Protein AF-A0A934BB71-F1 (afdb_monomer)

Structure (mmCIF, N/CA/C/O backbone):
data_AF-A0A934BB71-F1
#
_entry.id   AF-A0A934BB71-F1
#
loop_
_atom_site.group_PDB
_atom_site.id
_atom_site.type_symbol
_atom_site.label_atom_id
_atom_site.label_alt_id
_atom_site.label_comp_id
_atom_site.label_asym_id
_atom_site.label_entity_id
_atom_site.label_seq_id
_atom_site.pdbx_PDB_ins_code
_atom_site.Cartn_x
_atom_site.Cartn_y
_atom_site.Cartn_z
_atom_site.occupancy
_atom_site.B_iso_or_equiv
_atom_site.auth_seq_id
_atom_site.auth_comp_id
_atom_site.auth_asym_id
_atom_site.auth_atom_id
_atom_site.pdbx_PDB_model_num
ATOM 1 N N . MET A 1 1 ? -20.686 6.128 7.405 1.00 90.19 1 MET A N 1
ATOM 2 C CA . MET A 1 1 ? -19.335 6.492 6.935 1.00 90.19 1 MET A CA 1
ATOM 3 C C . MET A 1 1 ? -19.345 7.854 6.248 1.00 90.19 1 MET A C 1
ATOM 5 O O . MET A 1 1 ? -20.141 8.053 5.332 1.00 90.19 1 MET A O 1
ATOM 9 N N . LYS A 1 2 ? -18.493 8.787 6.692 1.00 90.69 2 LYS A N 1
ATOM 10 C CA . LYS A 1 2 ? -18.335 10.152 6.144 1.00 90.69 2 LYS A CA 1
ATOM 11 C C . LYS A 1 2 ? -16.859 10.590 6.201 1.00 90.69 2 LYS A C 1
ATOM 13 O O . LYS A 1 2 ? -16.044 9.919 6.828 1.00 90.69 2 LYS A O 1
ATOM 18 N N . ASP A 1 3 ? -16.523 11.703 5.550 1.00 93.38 3 ASP A N 1
ATOM 19 C CA . ASP A 1 3 ? -15.232 12.407 5.680 1.00 93.38 3 ASP A CA 1
ATOM 20 C C . ASP A 1 3 ? -13.974 11.562 5.412 1.00 93.38 3 ASP A C 1
ATOM 22 O O . ASP A 1 3 ? -12.992 11.640 6.157 1.00 93.38 3 ASP A O 1
ATOM 26 N N . ILE A 1 4 ? -14.001 10.757 4.343 1.00 96.12 4 ILE A N 1
ATOM 27 C CA . ILE A 1 4 ? -12.840 9.975 3.898 1.00 96.12 4 ILE A CA 1
ATOM 28 C C . ILE A 1 4 ? -11.737 10.932 3.434 1.00 96.12 4 ILE A C 1
ATOM 30 O O . ILE A 1 4 ? -11.924 11.714 2.503 1.00 96.12 4 ILE A O 1
ATOM 34 N N . THR A 1 5 ? -10.567 10.830 4.050 1.00 95.75 5 THR A N 1
ATOM 35 C CA . THR A 1 5 ? -9.352 11.575 3.699 1.00 95.75 5 THR A CA 1
ATOM 36 C C . THR A 1 5 ? -8.152 10.641 3.683 1.00 95.75 5 THR A C 1
ATOM 38 O O . THR A 1 5 ? -8.222 9.543 4.231 1.00 95.75 5 THR A O 1
ATOM 41 N N . GLU A 1 6 ? -7.028 11.088 3.118 1.00 95.38 6 GLU A N 1
ATOM 42 C CA . GLU A 1 6 ? -5.780 10.303 3.088 1.00 95.38 6 GLU A CA 1
ATOM 43 C C . GLU A 1 6 ? -5.980 8.897 2.494 1.00 95.38 6 GLU A C 1
ATOM 45 O O . GLU A 1 6 ? -5.304 7.946 2.882 1.00 95.38 6 GLU A O 1
ATOM 50 N N . LEU A 1 7 ? -6.937 8.750 1.567 1.00 98.25 7 LEU A N 1
ATOM 51 C CA . LEU A 1 7 ? -7.117 7.502 0.839 1.00 98.25 7 LEU A CA 1
ATOM 52 C C . LEU A 1 7 ? -5.847 7.245 0.034 1.00 98.25 7 LEU A C 1
ATOM 54 O O . LEU A 1 7 ? -5.495 8.039 -0.837 1.00 98.25 7 LEU A O 1
ATOM 58 N N . ALA A 1 8 ? -5.179 6.144 0.338 1.00 98.56 8 ALA A N 1
ATOM 59 C CA . ALA A 1 8 ? -3.948 5.742 -0.302 1.00 98.56 8 ALA A CA 1
ATOM 60 C C . ALA A 1 8 ? -4.007 4.267 -0.674 1.00 98.56 8 ALA A C 1
ATOM 62 O O . ALA A 1 8 ? -4.483 3.435 0.100 1.00 98.56 8 ALA A O 1
ATOM 63 N N . VAL A 1 9 ? -3.485 3.957 -1.854 1.00 98.75 9 VAL A N 1
ATOM 64 C CA . VAL A 1 9 ? -3.351 2.602 -2.376 1.00 98.75 9 VAL A CA 1
ATOM 65 C C . VAL A 1 9 ? -1.876 2.328 -2.595 1.00 98.75 9 VAL A C 1
ATOM 67 O O . VAL A 1 9 ? -1.192 3.074 -3.295 1.00 98.75 9 VAL A O 1
ATOM 70 N N . GLN A 1 10 ? -1.401 1.237 -2.010 1.00 98.75 10 GLN A N 1
ATOM 71 C CA . GLN A 1 10 ? -0.138 0.611 -2.349 1.00 98.75 10 GLN A CA 1
ATOM 72 C C . GLN A 1 10 ? -0.414 -0.591 -3.245 1.00 98.75 10 GLN A C 1
ATOM 74 O O . GLN A 1 10 ? -1.255 -1.431 -2.930 1.00 98.75 10 GLN A O 1
ATOM 79 N N . GLU A 1 11 ? 0.300 -0.689 -4.356 1.00 98.50 11 GLU A N 1
ATOM 80 C CA . GLU A 1 11 ? 0.235 -1.835 -5.255 1.00 98.50 11 GLU A CA 1
ATOM 81 C C . GLU A 1 11 ? 1.645 -2.370 -5.473 1.00 98.50 11 GLU A C 1
ATOM 83 O O . GLU A 1 11 ? 2.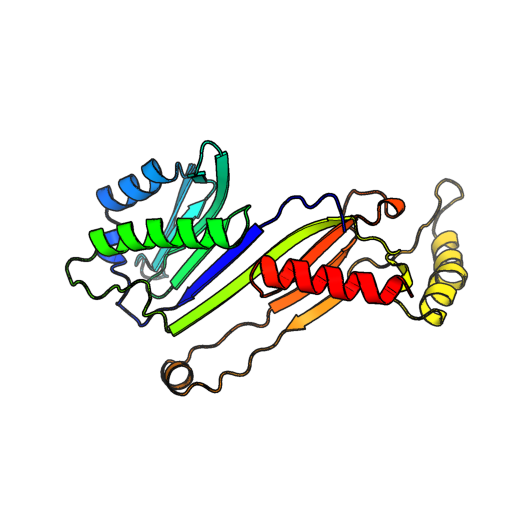583 -1.608 -5.704 1.00 98.50 11 GLU A O 1
ATOM 88 N N . ARG A 1 12 ? 1.786 -3.693 -5.407 1.00 98.19 12 ARG A N 1
ATOM 89 C CA . ARG A 1 12 ? 3.013 -4.406 -5.755 1.00 98.19 12 ARG A CA 1
ATOM 90 C C . ARG A 1 12 ? 2.689 -5.461 -6.794 1.00 98.19 12 ARG A C 1
ATOM 92 O O . ARG A 1 12 ? 1.771 -6.258 -6.605 1.00 98.19 12 ARG A O 1
ATOM 99 N N . ARG A 1 13 ? 3.467 -5.483 -7.871 1.00 98.12 13 ARG A N 1
ATOM 100 C CA . ARG A 1 13 ? 3.461 -6.554 -8.868 1.00 98.12 13 ARG A CA 1
ATOM 101 C C . ARG A 1 13 ? 4.824 -7.208 -8.910 1.00 98.12 13 ARG A C 1
ATOM 103 O O . ARG A 1 13 ? 5.830 -6.516 -9.043 1.00 98.12 13 ARG A O 1
ATOM 110 N N . LEU A 1 14 ? 4.838 -8.527 -8.787 1.00 97.00 14 LEU A N 1
ATOM 111 C CA . LEU A 1 14 ? 6.031 -9.354 -8.878 1.00 97.00 14 LEU A CA 1
ATOM 112 C C . LEU A 1 14 ? 6.038 -10.068 -10.229 1.00 97.00 14 LEU A C 1
ATOM 114 O O . LEU A 1 14 ? 5.015 -10.608 -10.637 1.00 97.00 14 LEU A O 1
ATOM 118 N N . PHE A 1 15 ? 7.179 -10.102 -10.893 1.00 96.38 15 PHE A N 1
ATOM 119 C CA . PHE A 1 15 ? 7.389 -10.696 -12.208 1.00 96.38 15 PHE A CA 1
ATOM 120 C C . PHE A 1 15 ? 8.359 -11.877 -12.109 1.00 96.38 15 PHE A C 1
ATOM 122 O O . PHE A 1 15 ? 8.888 -12.189 -11.038 1.00 96.38 15 PHE A O 1
ATOM 129 N N . GLU A 1 16 ? 8.578 -12.569 -13.223 1.00 94.19 16 GLU A N 1
ATOM 130 C CA . GLU A 1 16 ? 9.725 -13.472 -13.327 1.00 94.19 16 GLU A CA 1
ATOM 131 C C . GLU A 1 16 ? 11.036 -12.677 -13.298 1.00 94.19 16 GLU A C 1
ATOM 133 O O . GLU A 1 16 ? 11.055 -11.473 -13.573 1.00 94.19 16 GLU A O 1
ATOM 138 N N . MET A 1 17 ? 12.128 -13.351 -12.939 1.00 91.75 17 MET A N 1
ATOM 139 C CA . MET A 1 17 ? 13.461 -12.751 -13.012 1.00 91.75 17 MET A CA 1
ATOM 140 C C . MET A 1 17 ? 13.773 -12.303 -14.443 1.00 91.75 17 MET A C 1
ATOM 142 O O . MET A 1 17 ? 13.348 -12.940 -15.405 1.00 91.75 17 MET A O 1
ATOM 146 N N . ASP A 1 18 ? 14.498 -11.190 -14.558 1.00 90.88 18 ASP A N 1
ATOM 147 C CA . ASP A 1 18 ? 15.011 -10.627 -15.814 1.00 90.88 18 ASP A CA 1
ATOM 148 C C . ASP A 1 18 ? 13.946 -10.208 -16.849 1.00 90.88 18 ASP A C 1
ATOM 150 O O . ASP A 1 18 ? 14.283 -9.792 -17.955 1.00 90.88 18 ASP A O 1
ATOM 154 N N . VAL A 1 19 ? 12.658 -10.237 -16.482 1.00 95.81 19 VAL A N 1
ATOM 155 C CA . VAL A 1 19 ? 11.562 -9.714 -17.316 1.00 95.81 19 VAL A CA 1
ATOM 156 C C . VAL A 1 19 ? 11.459 -8.194 -17.231 1.00 95.81 19 VAL A C 1
ATOM 158 O O . VAL A 1 19 ? 11.075 -7.553 -18.203 1.00 95.81 19 VAL A O 1
ATOM 161 N N . ILE A 1 20 ? 11.792 -7.590 -16.086 1.00 96.81 20 ILE A N 1
ATOM 162 C CA . ILE A 1 20 ? 11.919 -6.132 -15.997 1.00 96.81 20 ILE A CA 1
ATOM 163 C C . ILE A 1 20 ? 13.285 -5.754 -16.591 1.00 96.81 20 ILE A C 1
ATOM 165 O O . ILE A 1 20 ? 14.304 -6.203 -16.057 1.00 96.81 20 ILE A O 1
ATOM 169 N N . PRO A 1 21 ? 13.355 -4.893 -17.627 1.00 95.75 21 PRO A N 1
ATOM 170 C CA . PRO A 1 21 ? 14.601 -4.464 -18.267 1.00 95.75 21 PRO A CA 1
ATOM 171 C C . PRO A 1 21 ? 15.358 -3.450 -17.388 1.00 95.75 21 PRO A C 1
ATOM 173 O O . PRO A 1 21 ? 15.660 -2.331 -17.797 1.00 95.75 21 PRO A O 1
ATOM 176 N N . PHE A 1 22 ? 15.660 -3.819 -16.141 1.00 94.88 22 PHE A N 1
ATOM 177 C CA . PHE A 1 22 ? 16.116 -2.903 -15.096 1.00 94.88 22 PHE A CA 1
ATOM 178 C C . PHE A 1 22 ? 17.382 -2.132 -15.495 1.00 94.88 22 PHE A C 1
ATOM 180 O O . PHE A 1 22 ? 17.468 -0.928 -15.280 1.00 94.88 22 PHE A O 1
ATOM 187 N N . ARG A 1 23 ? 18.345 -2.791 -16.154 1.00 92.69 23 ARG A N 1
ATOM 188 C CA . ARG A 1 23 ? 19.578 -2.139 -16.631 1.00 92.69 23 ARG A CA 1
ATOM 189 C C . ARG A 1 23 ? 19.322 -1.074 -17.699 1.00 92.69 23 ARG A C 1
ATOM 191 O O . ARG A 1 23 ? 19.997 -0.052 -17.689 1.00 92.69 23 ARG A O 1
ATOM 198 N N . ALA A 1 24 ? 18.357 -1.294 -18.590 1.00 94.19 24 ALA A N 1
ATOM 199 C CA . ALA A 1 24 ? 17.967 -0.290 -19.575 1.00 94.19 24 ALA A CA 1
ATOM 200 C C . ALA A 1 24 ? 17.173 0.845 -18.912 1.00 94.19 24 ALA A C 1
ATOM 202 O O . ALA A 1 24 ? 17.384 2.019 -19.220 1.00 94.19 24 ALA A O 1
ATOM 203 N N . LEU A 1 25 ? 16.311 0.510 -17.949 1.00 94.19 25 LEU A N 1
ATOM 204 C CA . LEU A 1 25 ? 15.486 1.466 -17.212 1.00 94.19 25 LEU A CA 1
ATOM 205 C C . LEU A 1 25 ? 16.311 2.488 -16.416 1.00 94.19 25 LEU A C 1
ATOM 207 O O . LEU A 1 25 ? 15.962 3.663 -16.395 1.00 94.19 25 LEU A O 1
ATOM 211 N N . ILE A 1 26 ? 17.408 2.060 -15.784 1.00 94.12 26 ILE A N 1
ATOM 212 C CA . ILE A 1 26 ? 18.250 2.927 -14.939 1.00 94.12 26 ILE A CA 1
ATOM 213 C C . ILE A 1 26 ? 19.257 3.788 -15.719 1.00 94.12 26 ILE A C 1
ATOM 215 O O . ILE A 1 26 ? 20.115 4.437 -15.123 1.00 94.12 26 ILE A O 1
ATOM 219 N N . THR A 1 27 ? 19.190 3.799 -17.051 1.00 94.75 27 THR A N 1
ATOM 220 C CA . THR A 1 27 ? 19.984 4.739 -17.853 1.00 94.75 27 THR A CA 1
ATOM 221 C C . THR A 1 27 ? 19.521 6.176 -17.602 1.00 94.75 27 THR A C 1
ATOM 223 O O . THR A 1 27 ? 18.347 6.426 -17.327 1.00 94.75 27 THR A O 1
ATOM 226 N N . ALA A 1 28 ? 20.438 7.142 -17.712 1.00 92.81 28 ALA A N 1
ATOM 227 C CA . ALA A 1 28 ? 20.147 8.544 -17.400 1.00 92.81 28 ALA A CA 1
ATOM 228 C C . ALA A 1 28 ? 18.952 9.102 -18.198 1.00 92.81 28 ALA A C 1
ATOM 230 O O . ALA A 1 28 ? 18.119 9.814 -17.639 1.00 92.81 28 ALA A O 1
ATOM 231 N N . SER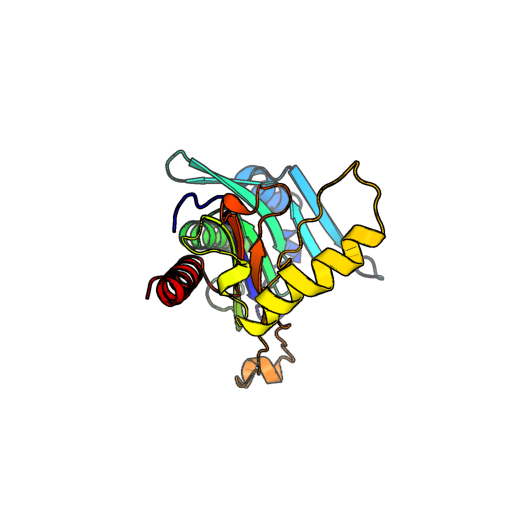 A 1 29 ? 18.829 8.733 -19.478 1.00 94.44 29 SER A N 1
ATOM 232 C CA . SER A 1 29 ? 17.707 9.134 -20.334 1.00 94.44 29 SER A CA 1
ATOM 233 C C . SER A 1 29 ? 16.371 8.595 -19.823 1.00 94.44 29 SER A C 1
ATOM 235 O O . SER A 1 29 ? 15.421 9.358 -19.674 1.00 94.44 29 SER A O 1
ATOM 237 N N . ASN A 1 30 ? 16.298 7.302 -19.502 1.00 95.12 30 ASN A N 1
ATOM 238 C CA . ASN A 1 30 ? 15.057 6.668 -19.059 1.00 95.12 30 ASN A CA 1
ATOM 239 C C . ASN A 1 30 ? 14.653 7.102 -17.643 1.00 95.12 30 ASN A C 1
ATOM 241 O O . ASN A 1 30 ? 13.467 7.323 -17.386 1.00 95.12 30 ASN A O 1
ATOM 245 N N . ILE A 1 31 ? 15.624 7.314 -16.747 1.00 94.75 31 ILE A N 1
ATOM 246 C CA . ILE A 1 31 ? 15.365 7.912 -15.432 1.00 94.75 31 ILE A CA 1
ATOM 247 C C . ILE A 1 31 ? 14.814 9.332 -15.589 1.00 94.75 31 ILE A C 1
ATOM 249 O O . ILE A 1 31 ? 13.838 9.662 -14.915 1.00 94.75 31 ILE A O 1
ATOM 253 N N . SER A 1 32 ? 15.388 10.159 -16.475 1.00 94.19 32 SER A N 1
ATOM 254 C CA . SER A 1 32 ? 14.876 11.516 -16.726 1.00 94.19 32 SER A CA 1
ATOM 255 C C . SER A 1 32 ? 13.434 11.475 -17.217 1.00 94.19 32 SER A C 1
ATOM 257 O O . SER A 1 32 ? 12.594 12.172 -16.667 1.00 94.19 32 SER A O 1
ATOM 259 N N . VAL A 1 33 ? 13.107 10.587 -18.164 1.00 94.00 33 VAL A N 1
ATOM 260 C CA . VAL A 1 33 ? 11.731 10.437 -18.671 1.00 94.00 33 VAL A CA 1
ATOM 261 C C . VAL A 1 33 ? 10.742 10.143 -17.540 1.00 94.00 33 VAL A C 1
ATOM 263 O O . VAL A 1 33 ? 9.695 10.783 -17.460 1.00 94.00 33 VAL A O 1
ATOM 266 N N . LEU A 1 34 ? 11.072 9.210 -16.641 1.00 93.56 34 LEU A N 1
ATOM 267 C CA . LEU A 1 34 ? 10.231 8.903 -15.479 1.00 93.56 34 LEU A CA 1
ATOM 268 C C . LEU A 1 34 ? 10.131 10.088 -14.511 1.00 93.56 34 LEU A C 1
ATOM 270 O O . LEU A 1 34 ? 9.039 10.409 -14.036 1.00 93.56 34 LEU A O 1
ATOM 274 N N . LYS A 1 35 ? 11.262 10.742 -14.225 1.00 94.12 35 LYS A N 1
ATOM 275 C CA . LYS A 1 35 ? 11.323 11.904 -13.337 1.00 94.12 35 LYS A CA 1
ATOM 276 C C . LYS A 1 35 ? 10.453 13.041 -13.849 1.00 94.12 35 LYS A C 1
ATOM 278 O O . LYS A 1 35 ? 9.681 13.589 -13.075 1.00 94.12 35 LYS A O 1
ATOM 283 N N . ASP A 1 36 ? 10.579 13.380 -15.123 1.00 92.81 36 ASP A N 1
ATOM 284 C CA . ASP A 1 36 ? 9.937 14.547 -15.719 1.00 92.81 36 ASP A CA 1
ATOM 285 C C . ASP A 1 36 ? 8.436 14.313 -15.903 1.00 92.81 36 ASP A C 1
ATOM 287 O O . ASP A 1 36 ? 7.630 15.212 -15.668 1.00 92.81 36 ASP A O 1
ATOM 291 N N . GLN A 1 37 ? 8.036 13.084 -16.248 1.00 94.31 37 GLN A N 1
ATOM 292 C CA . GLN A 1 37 ? 6.626 12.736 -16.413 1.00 94.31 37 GLN A CA 1
ATOM 293 C C . GLN A 1 37 ? 5.840 12.797 -15.098 1.00 94.31 37 GLN A C 1
ATOM 295 O O . GLN A 1 37 ? 4.690 13.240 -15.094 1.00 94.31 37 GLN A O 1
ATOM 300 N N . PHE A 1 38 ? 6.432 12.317 -14.003 1.00 96.69 38 PHE A N 1
ATOM 301 C CA . PHE A 1 38 ? 5.762 12.212 -12.702 1.00 96.69 38 PHE A CA 1
ATOM 302 C C . PHE A 1 38 ? 6.282 13.217 -11.669 1.00 96.69 38 PHE A C 1
ATOM 304 O O . PHE A 1 38 ? 5.908 13.154 -10.503 1.00 96.69 38 PHE A O 1
ATOM 311 N N . VAL A 1 39 ? 7.161 14.130 -12.081 1.00 96.56 39 VAL A N 1
ATOM 312 C CA . VAL A 1 39 ? 7.717 15.227 -11.274 1.00 96.56 39 VAL A CA 1
ATOM 313 C C . VAL A 1 39 ? 8.260 14.750 -9.914 1.00 96.56 39 VAL A C 1
ATOM 315 O O . VAL A 1 39 ? 8.038 15.371 -8.874 1.00 96.56 39 VAL A O 1
ATOM 318 N N . PHE A 1 40 ? 8.965 13.614 -9.898 1.00 97.25 40 PHE A N 1
ATOM 319 C CA . PHE A 1 40 ? 9.541 13.068 -8.665 1.00 97.25 40 PHE A CA 1
ATOM 320 C C . PHE A 1 40 ? 10.640 13.979 -8.107 1.00 97.25 40 PHE A C 1
ATOM 322 O O . PHE A 1 40 ? 11.569 14.369 -8.822 1.00 97.25 40 PHE A O 1
ATOM 329 N N . LYS A 1 41 ? 10.566 14.285 -6.805 1.00 96.62 41 LYS A N 1
ATOM 330 C CA . LYS A 1 41 ? 11.556 15.142 -6.131 1.00 96.62 41 LYS A CA 1
ATOM 331 C C . LYS A 1 41 ? 12.862 14.422 -5.823 1.00 96.62 41 LYS A C 1
ATOM 333 O O . LYS A 1 41 ? 13.923 15.017 -5.996 1.00 96.62 41 LYS A O 1
ATOM 338 N N . SER A 1 42 ? 12.782 13.178 -5.354 1.00 95.56 42 SER A N 1
ATOM 339 C CA . SER A 1 42 ? 13.953 12.371 -4.995 1.00 95.56 42 SER A CA 1
ATOM 340 C C . SER A 1 42 ? 14.037 11.122 -5.858 1.00 95.56 42 SER A C 1
ATOM 342 O O . SER A 1 42 ? 13.011 10.522 -6.188 1.00 95.56 42 SER A O 1
ATOM 344 N N . ILE A 1 43 ? 15.268 10.746 -6.203 1.00 95.88 43 ILE A N 1
ATOM 345 C CA . ILE A 1 43 ? 15.609 9.519 -6.918 1.00 95.88 43 ILE A CA 1
ATOM 346 C C . ILE A 1 43 ? 16.826 8.912 -6.235 1.00 95.88 43 ILE A C 1
ATOM 348 O O . ILE A 1 43 ? 17.862 9.561 -6.113 1.00 95.88 43 ILE A O 1
ATOM 352 N N . GLU A 1 44 ? 16.699 7.657 -5.836 1.00 95.94 44 GLU A N 1
ATOM 353 C CA . GLU A 1 44 ? 17.727 6.887 -5.154 1.00 95.94 44 GLU A CA 1
ATOM 354 C C . GLU A 1 44 ? 17.922 5.562 -5.888 1.00 95.94 44 GLU A C 1
ATOM 356 O O . GLU A 1 44 ? 16.959 4.869 -6.224 1.00 95.94 44 GLU A O 1
ATOM 361 N N . LEU A 1 45 ? 19.177 5.204 -6.147 1.00 94.75 45 LEU A N 1
ATOM 362 C CA . LEU A 1 45 ? 19.542 3.893 -6.668 1.00 94.75 45 LEU A CA 1
ATOM 363 C C . LEU A 1 45 ? 20.038 3.042 -5.501 1.00 94.75 45 LEU A C 1
ATOM 365 O O . LEU A 1 45 ? 20.907 3.467 -4.745 1.00 94.75 45 LEU A O 1
ATOM 369 N N . ALA A 1 46 ? 19.469 1.851 -5.349 1.00 91.75 46 ALA A N 1
ATOM 370 C CA . ALA A 1 46 ? 19.900 0.892 -4.343 1.00 91.75 46 ALA A CA 1
ATOM 371 C C . ALA A 1 46 ? 21.017 0.011 -4.912 1.00 91.75 46 ALA A C 1
ATOM 373 O O . ALA A 1 46 ? 20.895 -0.490 -6.036 1.00 91.75 46 ALA A O 1
ATOM 374 N N . GLU A 1 47 ? 22.064 -0.211 -4.119 1.00 93.19 47 GLU A N 1
ATOM 375 C CA . GLU A 1 47 ? 23.209 -1.062 -4.451 1.00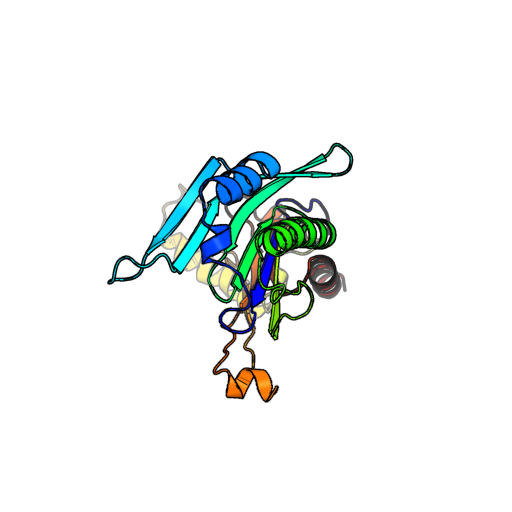 93.19 47 GLU A CA 1
ATOM 376 C C . GLU A 1 47 ? 23.312 -2.255 -3.493 1.00 93.19 47 GLU A C 1
ATOM 378 O O . GLU A 1 47 ? 22.940 -2.154 -2.324 1.00 93.19 47 GLU A O 1
ATOM 383 N N . ASP A 1 48 ? 23.807 -3.390 -3.992 1.00 91.12 48 ASP A N 1
ATOM 384 C CA . ASP A 1 48 ? 24.230 -4.515 -3.151 1.00 91.12 48 ASP A CA 1
ATOM 385 C C . ASP A 1 48 ? 25.662 -4.324 -2.608 1.00 91.12 48 ASP A C 1
ATOM 387 O O . ASP A 1 48 ? 26.355 -3.359 -2.934 1.00 91.12 48 ASP A O 1
ATOM 391 N N . GLU A 1 49 ? 26.141 -5.268 -1.791 1.00 91.50 49 GLU A N 1
ATOM 392 C CA . GLU A 1 49 ? 27.504 -5.249 -1.225 1.00 91.50 49 GLU A CA 1
ATOM 393 C C . GLU A 1 49 ? 28.610 -5.217 -2.296 1.00 91.50 49 GLU A C 1
ATOM 395 O O . GLU A 1 49 ? 29.724 -4.761 -2.043 1.00 91.50 49 GLU A O 1
ATOM 400 N N . SER A 1 50 ? 28.299 -5.680 -3.508 1.00 93.00 50 SER A N 1
ATOM 401 C CA . SER A 1 50 ? 29.197 -5.687 -4.664 1.00 93.00 50 SER A CA 1
ATOM 402 C C . SER A 1 50 ? 29.047 -4.440 -5.547 1.00 93.00 50 SER A C 1
ATOM 404 O O . SER A 1 50 ? 29.601 -4.410 -6.646 1.00 93.00 50 SER A O 1
ATOM 406 N N . LYS A 1 51 ? 28.322 -3.409 -5.086 1.00 89.81 51 LYS A N 1
ATOM 407 C CA . LYS A 1 51 ? 28.020 -2.165 -5.820 1.00 89.81 51 LYS A CA 1
ATOM 408 C C . LYS A 1 51 ? 27.232 -2.378 -7.113 1.00 89.81 51 LYS A C 1
ATOM 410 O O . LYS A 1 51 ? 27.261 -1.550 -8.026 1.00 89.81 51 LYS A O 1
ATOM 415 N N . ASN A 1 52 ? 26.510 -3.489 -7.235 1.00 90.19 52 ASN A N 1
ATOM 416 C CA . ASN A 1 52 ? 25.569 -3.640 -8.332 1.00 90.19 52 ASN A CA 1
ATOM 417 C C . ASN A 1 52 ? 24.288 -2.893 -8.004 1.00 90.19 52 ASN A C 1
ATOM 419 O O . ASN A 1 52 ? 23.679 -3.120 -6.964 1.00 90.19 52 ASN A O 1
ATOM 423 N N . LEU A 1 53 ? 23.808 -2.101 -8.960 1.00 91.88 53 LEU A N 1
ATOM 424 C CA . LEU A 1 53 ? 22.467 -1.536 -8.888 1.00 91.88 53 LEU A CA 1
ATOM 425 C C . LEU A 1 53 ? 21.424 -2.671 -8.859 1.00 91.88 53 LEU A C 1
ATOM 427 O O . LEU A 1 53 ? 21.392 -3.547 -9.742 1.00 91.88 53 LEU A O 1
ATOM 431 N N . ILE A 1 54 ? 20.576 -2.647 -7.835 1.00 92.31 54 ILE A N 1
ATOM 432 C CA . ILE A 1 54 ? 19.528 -3.643 -7.569 1.00 92.31 54 ILE A CA 1
ATOM 433 C C . ILE A 1 54 ? 18.125 -3.038 -7.481 1.00 92.31 54 ILE A C 1
ATOM 435 O O . ILE A 1 54 ? 17.154 -3.782 -7.613 1.00 92.31 54 ILE A O 1
ATOM 439 N N . GLY A 1 55 ? 18.003 -1.720 -7.313 1.00 95.06 55 GLY A N 1
ATOM 440 C CA . GLY A 1 55 ? 16.707 -1.050 -7.240 1.00 95.06 55 GLY A CA 1
ATOM 441 C C . GLY A 1 55 ? 16.769 0.434 -7.584 1.00 95.06 55 GLY A C 1
ATOM 442 O O . GLY A 1 55 ? 17.827 1.057 -7.542 1.00 95.06 55 GLY A O 1
ATOM 443 N N . LEU A 1 56 ? 15.614 0.976 -7.942 1.00 96.81 56 LEU A N 1
ATOM 444 C CA . LEU A 1 56 ? 15.347 2.383 -8.195 1.00 96.81 56 LEU A CA 1
ATOM 445 C C . LEU A 1 56 ? 14.175 2.788 -7.303 1.00 96.81 56 LEU A C 1
ATOM 447 O O . LEU A 1 56 ? 13.092 2.223 -7.433 1.00 96.81 56 LEU A O 1
ATOM 451 N N . THR A 1 57 ? 14.384 3.774 -6.441 1.00 97.75 57 THR A N 1
ATOM 452 C CA . THR A 1 57 ? 13.355 4.362 -5.584 1.00 97.75 57 THR A CA 1
ATOM 453 C C . THR A 1 57 ? 13.157 5.817 -5.980 1.00 97.75 57 THR A C 1
ATOM 455 O O . THR A 1 57 ? 14.106 6.591 -6.038 1.00 97.75 57 THR A O 1
ATOM 458 N N . MET A 1 58 ? 11.918 6.205 -6.248 1.00 97.94 58 MET A N 1
ATOM 459 C CA . MET A 1 58 ? 11.517 7.574 -6.548 1.00 97.94 58 MET A CA 1
ATOM 460 C C . MET A 1 58 ? 10.478 8.017 -5.525 1.00 97.94 58 MET A C 1
ATOM 462 O O . MET A 1 58 ? 9.534 7.278 -5.254 1.00 97.94 58 MET A O 1
ATOM 466 N N . GLN A 1 59 ? 10.638 9.208 -4.947 1.00 97.81 59 GLN A N 1
ATOM 467 C CA . GLN A 1 59 ? 9.782 9.687 -3.857 1.00 97.81 59 GLN A CA 1
ATOM 468 C C . GLN A 1 59 ? 9.192 11.061 -4.151 1.00 97.81 59 GLN A C 1
ATOM 470 O O . GLN A 1 59 ? 9.840 11.917 -4.761 1.00 97.81 59 GLN A O 1
ATOM 475 N N . THR A 1 60 ? 7.981 11.287 -3.634 1.00 97.06 60 THR A N 1
ATOM 476 C CA . THR A 1 60 ? 7.235 12.548 -3.759 1.00 97.06 60 THR A CA 1
ATOM 477 C C . THR A 1 60 ? 7.080 12.977 -5.219 1.00 97.06 60 THR A C 1
ATOM 479 O O . THR A 1 60 ? 7.752 13.897 -5.683 1.00 97.06 60 THR A O 1
ATOM 482 N N . GLY A 1 61 ? 6.210 12.277 -5.941 1.00 98.00 61 GLY A N 1
ATOM 483 C CA . GLY A 1 61 ? 5.810 12.612 -7.306 1.00 98.00 61 GLY A CA 1
ATOM 484 C C . GLY A 1 61 ? 4.345 13.029 -7.390 1.00 98.00 61 GLY A C 1
ATOM 485 O O . GLY A 1 61 ? 3.617 13.072 -6.396 1.00 98.00 61 GLY A O 1
ATOM 486 N N . GLU A 1 62 ? 3.892 13.298 -8.603 1.00 97.50 62 GLU A N 1
ATOM 487 C CA . GLU A 1 62 ? 2.517 13.643 -8.922 1.00 97.50 62 GLU A CA 1
ATOM 488 C C . GLU A 1 62 ? 2.092 13.070 -10.275 1.00 97.50 62 GLU A C 1
ATOM 490 O O . GLU A 1 62 ? 2.867 12.971 -11.223 1.00 97.50 62 GLU A O 1
ATOM 495 N N . ILE A 1 63 ? 0.815 12.710 -10.375 1.00 96.19 63 ILE A N 1
ATOM 496 C CA . ILE A 1 63 ? 0.174 12.373 -11.643 1.00 96.19 63 ILE A CA 1
ATOM 497 C C . ILE A 1 63 ? -1.052 13.252 -11.851 1.00 96.19 63 ILE A C 1
ATOM 499 O O . ILE A 1 63 ? -1.849 13.466 -10.936 1.00 96.19 63 ILE A O 1
ATOM 503 N N . LYS A 1 64 ? -1.209 13.756 -13.076 1.00 95.25 64 LYS A N 1
ATOM 504 C CA . LYS A 1 64 ? -2.355 14.568 -13.487 1.00 95.25 64 LYS A CA 1
ATOM 505 C C . LYS A 1 64 ? -3.352 13.712 -14.255 1.00 95.25 64 LYS A C 1
ATOM 507 O O . LYS A 1 64 ? -2.973 13.031 -15.202 1.00 95.25 64 LYS A O 1
ATOM 512 N N . ASN A 1 65 ? -4.622 13.774 -13.868 1.00 93.75 65 ASN A N 1
ATOM 513 C CA . ASN A 1 65 ? -5.724 13.183 -14.623 1.00 93.75 65 ASN A CA 1
ATOM 514 C C . ASN A 1 65 ? -6.970 14.063 -14.492 1.00 93.75 65 ASN A C 1
ATOM 516 O O . ASN A 1 65 ? -7.322 14.458 -13.383 1.00 93.75 65 ASN A O 1
ATOM 520 N N . GLU A 1 66 ? -7.610 14.391 -15.619 1.00 92.31 66 GLU A N 1
ATOM 521 C CA . GLU A 1 66 ? -8.833 15.216 -15.666 1.00 92.31 66 GLU A CA 1
ATOM 522 C C . GLU A 1 66 ? -8.718 16.538 -14.874 1.00 92.31 66 GLU A C 1
ATOM 524 O O . GLU A 1 66 ? -9.614 16.933 -14.130 1.00 92.31 66 GLU A O 1
ATOM 529 N N . GLY A 1 67 ? -7.567 17.211 -14.979 1.00 91.75 67 GLY A N 1
ATOM 530 C CA . GLY A 1 67 ? -7.303 18.475 -14.279 1.00 91.75 67 GLY A CA 1
ATOM 531 C C . GLY A 1 67 ? -7.051 18.349 -12.770 1.00 91.75 67 GLY A C 1
ATOM 532 O O . GLY A 1 67 ? -6.811 19.360 -12.114 1.00 91.75 67 GLY A O 1
ATOM 533 N N . LYS A 1 68 ? -7.059 17.133 -12.208 1.00 95.94 68 LYS A N 1
ATOM 534 C CA . LYS A 1 68 ? -6.725 16.863 -10.802 1.00 95.94 68 LYS A CA 1
ATOM 535 C C . LYS A 1 68 ? -5.310 16.318 -10.671 1.00 95.94 68 LYS A C 1
ATOM 537 O O . LYS A 1 68 ? -4.851 15.549 -11.514 1.00 95.94 68 LYS A O 1
ATOM 542 N N . VAL A 1 69 ? -4.644 16.705 -9.587 1.00 96.81 69 VAL A N 1
ATOM 543 C CA . VAL A 1 69 ? -3.314 16.218 -9.207 1.00 96.81 69 VAL A CA 1
ATOM 544 C C . VAL A 1 69 ? -3.469 15.148 -8.134 1.00 96.81 69 VAL A C 1
ATOM 546 O O . VAL A 1 69 ? -4.141 15.370 -7.128 1.00 96.81 69 VAL A O 1
ATOM 549 N N . TYR A 1 70 ? -2.833 14.000 -8.342 1.00 97.69 70 TYR A N 1
ATOM 550 C CA . TYR A 1 70 ? -2.794 12.901 -7.385 1.00 97.69 70 TYR A CA 1
ATOM 551 C C . TYR A 1 70 ? -1.357 12.703 -6.889 1.00 97.69 70 TYR A C 1
ATOM 553 O O . TYR A 1 70 ? -0.480 12.410 -7.708 1.00 97.69 70 TYR A O 1
ATOM 561 N N . PRO A 1 71 ? -1.094 12.849 -5.578 1.00 98.19 71 PRO A N 1
ATOM 562 C CA . PRO A 1 71 ? 0.246 12.677 -5.028 1.00 98.19 71 PRO A CA 1
ATOM 563 C C . PRO A 1 71 ? 0.700 11.217 -5.065 1.00 98.19 71 PRO A C 1
ATOM 565 O O . PRO A 1 71 ? -0.016 10.324 -4.604 1.00 98.19 71 PRO A O 1
ATOM 568 N N . ILE A 1 72 ? 1.915 10.982 -5.550 1.00 98.50 72 ILE A N 1
ATOM 569 C CA . ILE A 1 72 ? 2.611 9.697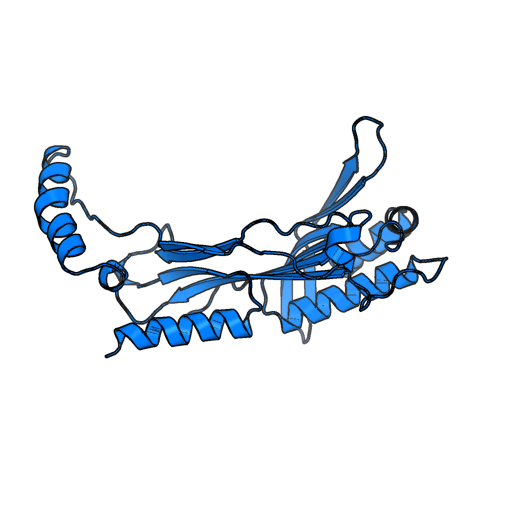 -5.488 1.00 98.50 72 ILE A CA 1
ATOM 570 C C . ILE A 1 72 ? 3.608 9.778 -4.334 1.00 98.50 72 ILE A C 1
ATOM 572 O O . ILE A 1 72 ? 4.503 10.620 -4.330 1.00 98.50 72 ILE A O 1
ATOM 576 N N . GLU A 1 73 ? 3.461 8.901 -3.348 1.00 98.38 73 GLU A N 1
ATOM 577 C CA . GLU A 1 73 ? 4.378 8.843 -2.212 1.00 98.38 73 GLU A CA 1
ATOM 578 C C . GLU A 1 73 ? 5.715 8.235 -2.629 1.00 98.38 73 GLU A C 1
ATOM 580 O O . GLU A 1 73 ? 6.769 8.840 -2.434 1.00 98.38 73 GLU A O 1
ATOM 585 N N . THR A 1 74 ? 5.654 7.052 -3.242 1.00 98.44 74 THR A N 1
ATOM 586 C CA . THR A 1 74 ? 6.835 6.296 -3.652 1.00 98.44 74 THR A CA 1
ATOM 587 C C . THR A 1 74 ? 6.557 5.435 -4.880 1.00 98.44 74 THR A C 1
ATOM 589 O O . THR A 1 74 ? 5.441 4.938 -5.063 1.00 98.44 74 THR A O 1
ATOM 592 N N . LEU A 1 75 ? 7.587 5.237 -5.696 1.00 98.62 75 LEU A N 1
ATOM 593 C CA . LEU A 1 75 ? 7.694 4.225 -6.739 1.00 98.62 75 LEU A CA 1
ATOM 594 C C . LEU A 1 75 ? 9.034 3.514 -6.553 1.00 98.62 75 LEU A C 1
ATOM 596 O O . LEU A 1 75 ? 10.085 4.143 -6.576 1.00 98.62 75 LEU A O 1
ATOM 600 N N . ILE A 1 76 ? 8.989 2.201 -6.394 1.00 98.31 76 ILE A N 1
ATOM 601 C CA . ILE A 1 76 ? 10.141 1.323 -6.247 1.00 98.31 76 ILE A CA 1
ATOM 602 C C . ILE A 1 76 ? 10.095 0.319 -7.392 1.00 98.31 76 ILE A C 1
ATOM 604 O O . ILE A 1 76 ? 9.113 -0.411 -7.550 1.00 98.31 76 ILE A O 1
ATOM 608 N N . ILE A 1 77 ? 11.156 0.279 -8.187 1.00 98.00 77 ILE A N 1
ATOM 609 C CA . ILE A 1 77 ? 11.343 -0.706 -9.246 1.00 98.00 77 ILE A CA 1
ATOM 610 C C . ILE A 1 77 ? 12.638 -1.447 -8.955 1.00 98.00 77 ILE A C 1
ATOM 612 O O . ILE A 1 77 ? 13.700 -0.840 -8.861 1.00 98.00 77 ILE A O 1
ATOM 616 N N . ASP A 1 78 ? 12.552 -2.761 -8.823 1.00 95.44 78 ASP A N 1
ATOM 617 C CA . ASP A 1 78 ? 13.707 -3.647 -8.730 1.00 95.44 78 ASP A CA 1
ATOM 618 C C . ASP A 1 78 ? 13.688 -4.647 -9.897 1.00 95.44 78 ASP A C 1
ATOM 620 O O . ASP A 1 78 ? 12.868 -4.552 -10.814 1.00 95.44 78 ASP A O 1
ATOM 624 N N . ARG A 1 79 ? 14.613 -5.609 -9.902 1.00 93.38 79 ARG A N 1
ATOM 625 C CA . ARG A 1 79 ? 14.737 -6.592 -10.994 1.00 93.38 79 ARG A CA 1
ATOM 626 C C . ARG A 1 79 ? 13.512 -7.490 -11.173 1.00 93.38 79 ARG A C 1
ATOM 628 O O . ARG A 1 79 ? 13.349 -8.084 -12.235 1.00 93.38 79 ARG A O 1
ATOM 635 N N . ARG A 1 80 ? 12.680 -7.627 -10.141 1.00 94.50 80 ARG A N 1
ATOM 636 C CA . ARG A 1 80 ? 11.556 -8.563 -10.100 1.00 94.50 80 ARG A CA 1
ATOM 637 C C . ARG A 1 80 ? 10.237 -7.900 -9.715 1.00 94.50 80 ARG A C 1
ATOM 639 O O . ARG A 1 80 ? 9.192 -8.523 -9.866 1.00 94.50 80 ARG A O 1
ATOM 646 N N . SER A 1 81 ? 10.230 -6.674 -9.206 1.00 97.12 81 SER A N 1
ATOM 647 C CA . SER A 1 81 ? 9.024 -6.052 -8.681 1.00 97.12 81 SER A CA 1
ATOM 648 C C . SER A 1 81 ? 8.881 -4.584 -9.045 1.00 97.12 81 SER A C 1
ATOM 650 O O . SER A 1 81 ? 9.849 -3.838 -9.169 1.00 97.12 81 SER A O 1
ATOM 652 N N . ILE A 1 82 ? 7.622 -4.182 -9.190 1.00 98.50 82 ILE A N 1
ATOM 653 C CA . ILE A 1 82 ? 7.193 -2.790 -9.274 1.00 98.50 82 ILE A CA 1
ATOM 654 C C . ILE A 1 82 ? 6.261 -2.578 -8.089 1.00 98.50 82 ILE A C 1
ATOM 656 O O . ILE A 1 82 ? 5.210 -3.217 -8.007 1.00 98.50 82 ILE A O 1
ATOM 660 N N . THR A 1 83 ? 6.653 -1.714 -7.161 1.00 98.62 83 THR A N 1
ATOM 661 C CA . THR A 1 83 ? 5.869 -1.349 -5.979 1.00 98.62 83 THR A CA 1
ATOM 662 C C . THR A 1 83 ? 5.663 0.152 -5.967 1.00 98.62 83 THR A C 1
ATOM 664 O O . THR A 1 83 ? 6.609 0.898 -6.163 1.00 98.62 83 THR A O 1
ATOM 667 N N . PHE A 1 84 ? 4.452 0.627 -5.722 1.00 98.75 84 PHE A N 1
ATOM 668 C CA . PHE A 1 84 ? 4.215 2.057 -5.576 1.00 98.75 84 PHE A CA 1
ATOM 669 C C . PHE A 1 84 ? 3.109 2.333 -4.577 1.00 98.75 84 PHE A C 1
ATOM 671 O O . PHE A 1 84 ? 2.283 1.463 -4.299 1.00 98.75 84 PHE A O 1
ATOM 678 N N . ARG A 1 85 ? 3.076 3.568 -4.080 1.00 98.75 85 ARG A N 1
ATOM 679 C CA . ARG A 1 85 ? 2.019 4.066 -3.207 1.00 98.75 85 ARG A CA 1
ATOM 680 C C . ARG A 1 85 ? 1.554 5.439 -3.665 1.00 98.75 85 ARG A C 1
ATOM 682 O O . ARG A 1 85 ? 2.362 6.342 -3.871 1.00 98.75 85 ARG A O 1
ATOM 689 N N . ILE A 1 86 ? 0.246 5.576 -3.847 1.00 98.56 86 ILE A N 1
ATOM 690 C CA . ILE A 1 86 ? -0.403 6.780 -4.370 1.00 98.56 86 ILE A CA 1
ATOM 691 C C . ILE A 1 86 ? -1.561 7.183 -3.460 1.00 98.56 86 ILE A C 1
ATOM 693 O O . ILE A 1 86 ? -2.343 6.333 -3.036 1.00 98.56 86 ILE A O 1
ATOM 697 N N . TYR A 1 87 ? -1.693 8.479 -3.185 1.00 98.31 87 TYR A N 1
ATOM 698 C CA . TYR A 1 87 ? -2.788 9.053 -2.401 1.00 98.31 87 TYR A CA 1
ATOM 699 C C . TYR A 1 87 ? -4.036 9.234 -3.274 1.00 98.31 87 TYR A C 1
ATOM 701 O O . TYR A 1 87 ? -4.428 10.346 -3.635 1.00 98.31 87 TYR A O 1
ATOM 709 N N . SER A 1 88 ? -4.620 8.111 -3.694 1.00 97.75 88 SER A N 1
ATOM 710 C CA . SER A 1 88 ? -5.863 8.063 -4.459 1.00 97.75 88 SER A CA 1
ATOM 711 C C . SER A 1 88 ? -6.527 6.682 -4.376 1.00 97.75 88 SER A C 1
ATOM 713 O O . SER A 1 88 ? -6.070 5.791 -3.666 1.00 97.75 88 SER A O 1
ATOM 715 N N . ASN A 1 89 ? -7.622 6.499 -5.115 1.00 97.88 89 ASN A N 1
ATOM 716 C CA . ASN A 1 89 ? -8.321 5.222 -5.243 1.00 97.88 89 ASN A CA 1
ATOM 717 C C . ASN A 1 89 ? -7.623 4.257 -6.225 1.00 97.88 89 ASN A C 1
ATOM 719 O O . ASN A 1 89 ? -6.720 4.624 -6.982 1.00 97.88 89 ASN A O 1
ATOM 723 N N . SER A 1 90 ? -8.091 3.008 -6.257 1.00 98.25 90 SER A N 1
ATOM 724 C CA . SER A 1 90 ? -7.510 1.949 -7.087 1.00 98.25 90 SER A CA 1
ATOM 725 C C . SER A 1 90 ? -7.633 2.169 -8.597 1.00 98.25 90 SER A C 1
ATOM 727 O O . SER A 1 90 ? -6.835 1.611 -9.347 1.00 98.25 90 SER A O 1
ATOM 729 N N . SER A 1 91 ? -8.583 2.987 -9.063 1.00 97.81 91 SER A N 1
ATOM 730 C CA . SER A 1 91 ? -8.685 3.337 -10.487 1.00 97.81 91 SER A CA 1
ATOM 731 C C . SER A 1 91 ? -7.494 4.195 -10.919 1.00 97.81 91 SER A C 1
ATOM 733 O O . SER A 1 91 ? -6.803 3.873 -11.887 1.00 97.81 91 SER A O 1
ATOM 735 N N . ILE A 1 92 ? -7.176 5.226 -10.132 1.00 98.12 92 ILE A N 1
ATOM 736 C CA . ILE A 1 92 ? -6.014 6.088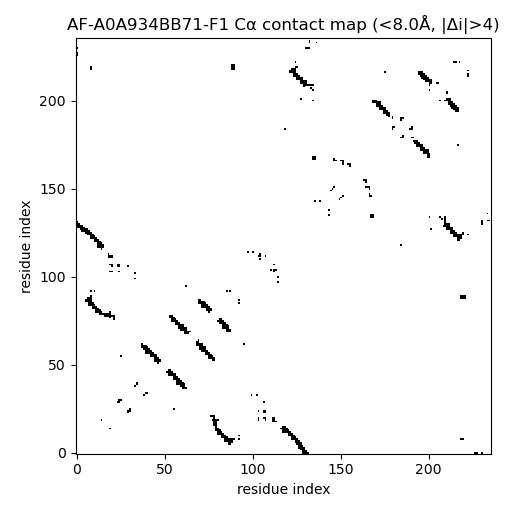 -10.371 1.00 98.12 92 ILE A CA 1
ATOM 737 C C . ILE A 1 92 ? -4.705 5.310 -10.182 1.00 98.12 92 ILE A C 1
ATOM 739 O O . ILE A 1 92 ? -3.790 5.464 -10.988 1.00 98.12 92 ILE A O 1
ATOM 743 N N . ALA A 1 93 ? -4.627 4.409 -9.196 1.00 98.31 93 ALA A N 1
ATOM 744 C CA . ALA A 1 93 ? -3.481 3.509 -9.040 1.00 98.31 93 ALA A CA 1
ATOM 745 C C . ALA A 1 93 ? -3.256 2.625 -10.281 1.00 98.31 93 ALA A C 1
ATOM 747 O O . ALA A 1 93 ? -2.133 2.510 -10.770 1.00 98.31 93 ALA A O 1
ATOM 748 N N . LYS A 1 94 ? -4.327 2.048 -10.846 1.00 98.19 94 LYS A N 1
ATOM 749 C CA . LYS A 1 94 ? -4.261 1.252 -12.081 1.00 98.19 94 LYS A CA 1
ATOM 750 C C . LYS A 1 94 ? -3.798 2.088 -13.275 1.00 98.19 94 LYS A C 1
ATOM 752 O O . LYS A 1 94 ? -2.983 1.617 -14.065 1.00 98.19 94 LYS A O 1
ATOM 757 N N . MET A 1 95 ? -4.307 3.312 -13.410 1.00 98.00 95 MET A N 1
ATOM 758 C CA . MET A 1 95 ? -3.870 4.249 -14.446 1.00 98.00 95 MET A CA 1
ATOM 759 C C . MET A 1 95 ? -2.380 4.578 -14.306 1.00 98.00 95 MET A C 1
ATOM 761 O O . MET A 1 95 ? -1.643 4.471 -15.282 1.00 98.00 95 MET A O 1
ATOM 765 N N . PHE A 1 96 ? -1.927 4.917 -13.097 1.00 98.31 96 PHE A N 1
ATOM 766 C CA . PHE A 1 96 ? -0.522 5.208 -12.827 1.00 98.31 96 PHE A CA 1
ATOM 767 C C . PHE A 1 96 ? 0.381 4.018 -13.169 1.00 98.31 96 PHE A C 1
ATOM 769 O O . PHE A 1 96 ? 1.359 4.179 -13.897 1.00 98.31 96 PHE A O 1
ATOM 776 N N . TYR A 1 97 ? 0.000 2.807 -12.749 1.00 98.50 97 TYR A N 1
ATOM 777 C CA . TYR A 1 97 ? 0.710 1.591 -13.134 1.00 98.50 97 TYR A CA 1
ATOM 778 C C . TYR A 1 97 ? 0.808 1.431 -14.656 1.00 98.50 97 TYR A C 1
ATOM 780 O O . TYR A 1 97 ? 1.876 1.108 -15.165 1.00 98.50 97 TYR A O 1
ATOM 788 N N . ASN A 1 98 ? -0.287 1.649 -15.391 1.00 98.19 98 ASN A N 1
ATOM 789 C CA . ASN A 1 98 ? -0.282 1.500 -16.847 1.00 98.19 98 ASN A CA 1
ATOM 790 C C . ASN A 1 98 ? 0.710 2.459 -17.517 1.00 98.19 98 ASN A C 1
ATOM 792 O O . ASN A 1 98 ? 1.391 2.050 -18.453 1.00 98.19 98 ASN A O 1
ATOM 796 N N . LEU A 1 99 ? 0.821 3.693 -17.019 1.00 97.81 99 LEU A N 1
ATOM 797 C CA . LEU A 1 99 ? 1.783 4.674 -17.525 1.00 97.81 99 LEU A CA 1
ATOM 798 C C . LEU A 1 99 ? 3.227 4.266 -17.217 1.00 97.81 99 LEU A C 1
ATOM 800 O O . LEU A 1 99 ? 4.078 4.342 -18.097 1.00 97.81 99 LEU A O 1
ATOM 804 N N . ILE A 1 100 ? 3.505 3.783 -16.001 1.00 97.38 100 ILE A N 1
ATOM 805 C CA . ILE A 1 100 ? 4.828 3.238 -15.657 1.00 97.38 100 ILE A CA 1
ATOM 806 C C . ILE A 1 100 ? 5.163 2.054 -16.565 1.00 97.38 100 ILE A C 1
ATOM 808 O O . ILE A 1 100 ? 6.250 1.988 -17.133 1.00 97.38 100 ILE A O 1
ATOM 812 N N . ALA A 1 101 ? 4.226 1.121 -16.721 1.00 97.75 101 ALA A N 1
ATOM 813 C CA . ALA A 1 101 ? 4.419 -0.080 -17.516 1.00 97.75 101 ALA A CA 1
ATOM 814 C C . ALA A 1 101 ? 4.685 0.242 -18.993 1.00 97.75 101 ALA A C 1
ATOM 816 O O . ALA A 1 101 ? 5.512 -0.417 -19.617 1.00 97.75 101 ALA A O 1
ATOM 817 N N . GLU A 1 102 ? 4.045 1.273 -19.546 1.00 97.00 102 GLU A N 1
ATOM 818 C CA . GLU A 1 102 ? 4.360 1.788 -20.880 1.00 97.00 102 GLU A CA 1
ATOM 819 C C . GLU A 1 102 ? 5.818 2.266 -20.963 1.00 97.00 102 GLU A C 1
ATOM 821 O O . GLU A 1 102 ? 6.531 1.898 -21.893 1.00 97.00 102 GLU A O 1
ATOM 826 N N . LYS A 1 103 ? 6.307 3.019 -19.968 1.00 95.62 103 LYS A N 1
ATOM 827 C CA . LYS A 1 103 ? 7.703 3.493 -19.960 1.00 95.62 103 LYS A CA 1
ATOM 828 C C . LYS A 1 103 ? 8.712 2.367 -19.811 1.00 95.62 103 LYS A C 1
ATOM 830 O O . LYS A 1 103 ? 9.733 2.385 -20.489 1.00 95.62 103 LYS A O 1
ATOM 835 N N . ILE A 1 104 ? 8.402 1.365 -18.995 1.00 96.56 104 ILE A N 1
ATOM 836 C CA . ILE A 1 104 ? 9.229 0.161 -18.888 1.00 96.56 104 ILE A CA 1
ATOM 837 C C . ILE A 1 104 ? 9.246 -0.595 -20.222 1.00 96.56 104 ILE A C 1
ATOM 839 O O . ILE A 1 104 ? 10.317 -0.995 -20.661 1.00 96.56 104 ILE A O 1
ATOM 843 N N . SER A 1 105 ? 8.097 -0.729 -20.892 1.00 96.62 105 SER A N 1
ATOM 844 C CA . SER A 1 105 ? 8.004 -1.391 -22.204 1.00 96.62 105 SER A CA 1
ATOM 845 C C . SER A 1 105 ? 8.819 -0.651 -23.270 1.00 96.62 105 SER A C 1
ATOM 847 O O . SER A 1 105 ? 9.540 -1.276 -24.035 1.00 96.62 105 SER A O 1
ATOM 849 N N . ASN A 1 106 ? 8.775 0.685 -23.289 1.00 95.12 106 ASN A N 1
ATOM 850 C CA . ASN A 1 106 ? 9.569 1.496 -24.221 1.00 95.12 106 ASN A CA 1
ATOM 851 C C . ASN A 1 106 ? 11.081 1.399 -23.959 1.00 95.12 106 ASN A C 1
ATOM 853 O O . ASN A 1 106 ? 11.880 1.617 -24.867 1.00 95.12 106 ASN A O 1
ATOM 857 N N . ALA A 1 107 ? 11.474 1.092 -22.722 1.00 94.06 107 ALA A N 1
ATOM 858 C CA . ALA A 1 107 ? 12.859 0.857 -22.336 1.00 94.06 107 ALA A CA 1
ATOM 859 C C . ALA A 1 107 ? 13.295 -0.609 -22.522 1.00 94.06 107 ALA A C 1
ATOM 861 O O . ALA A 1 107 ? 14.430 -0.935 -22.178 1.00 94.06 107 ALA A O 1
ATOM 862 N N . ASP A 1 108 ? 12.427 -1.492 -23.030 1.00 95.81 108 ASP A N 1
ATOM 863 C CA . ASP A 1 108 ? 12.703 -2.919 -23.185 1.00 95.81 108 ASP A CA 1
ATOM 864 C C . ASP A 1 108 ? 13.138 -3.280 -24.618 1.00 95.81 108 ASP A C 1
ATOM 866 O O . ASP A 1 108 ? 12.291 -3.518 -25.482 1.00 95.81 108 ASP A O 1
ATOM 870 N N . PRO A 1 109 ? 14.447 -3.394 -24.904 1.00 92.12 109 PRO A N 1
ATOM 871 C CA . PRO A 1 109 ? 14.912 -3.788 -26.233 1.00 92.12 109 PRO A CA 1
ATOM 872 C C . PRO A 1 109 ? 14.529 -5.231 -26.599 1.00 92.12 109 PRO A C 1
ATOM 874 O O . PRO A 1 109 ? 14.480 -5.571 -27.780 1.00 92.12 109 PRO A O 1
ATOM 877 N N . SER A 1 110 ? 14.269 -6.082 -25.604 1.00 93.88 110 SER A N 1
ATOM 878 C CA . SER A 1 110 ? 14.023 -7.512 -25.793 1.00 93.88 110 SER A CA 1
ATOM 879 C C . SER A 1 110 ? 12.532 -7.858 -25.860 1.00 93.88 110 SER A C 1
ATOM 881 O O . SER A 1 110 ? 12.194 -8.999 -26.172 1.00 93.88 110 SER A O 1
ATOM 883 N N . ASN A 1 111 ? 11.639 -6.897 -25.588 1.00 94.69 111 ASN A N 1
ATOM 884 C CA . ASN A 1 111 ? 10.181 -7.080 -25.524 1.00 94.69 111 ASN A CA 1
ATOM 885 C C . ASN A 1 111 ? 9.736 -8.250 -24.614 1.00 94.69 111 ASN A C 1
ATOM 887 O O . ASN A 1 111 ? 8.740 -8.934 -24.881 1.00 94.69 111 ASN A O 1
ATOM 891 N N . LEU A 1 112 ? 10.489 -8.502 -23.542 1.00 95.88 112 LEU A N 1
ATOM 892 C CA . LEU A 1 112 ? 10.182 -9.517 -22.534 1.00 95.88 112 LEU A CA 1
ATOM 893 C C . LEU A 1 112 ? 9.152 -9.009 -21.523 1.00 95.88 112 LEU A C 1
ATOM 895 O O . LEU A 1 112 ? 8.294 -9.777 -21.075 1.00 95.88 112 LEU A O 1
ATOM 899 N N . PHE A 1 113 ? 9.214 -7.726 -21.171 1.00 97.69 113 PHE A N 1
ATOM 900 C CA . PHE A 1 113 ? 8.306 -7.091 -20.239 1.00 97.69 113 PHE A CA 1
ATOM 901 C C . PHE A 1 113 ? 6.896 -7.032 -20.817 1.00 97.69 113 PHE A C 1
ATOM 903 O O . PHE A 1 113 ? 6.617 -6.389 -21.827 1.00 97.69 113 PHE A O 1
ATOM 910 N N . GLN A 1 114 ? 5.967 -7.681 -20.121 1.00 96.88 114 GLN A N 1
ATOM 911 C CA . GLN A 1 114 ? 4.547 -7.619 -20.434 1.00 96.88 114 GLN A CA 1
ATOM 912 C C . GLN A 1 114 ? 3.790 -7.272 -19.160 1.00 96.88 114 GLN A C 1
ATOM 914 O O . GLN A 1 114 ? 3.768 -8.047 -18.204 1.00 96.88 114 GLN A O 1
ATOM 919 N N . LYS A 1 115 ? 3.148 -6.101 -19.156 1.00 95.81 115 LYS A N 1
ATOM 920 C CA . LYS A 1 115 ? 2.509 -5.502 -17.970 1.00 95.81 115 LYS A CA 1
ATOM 921 C C . LYS A 1 115 ? 1.497 -6.414 -17.255 1.00 95.81 115 LYS A C 1
ATOM 923 O O . LYS A 1 115 ? 1.318 -6.328 -16.040 1.00 95.81 115 LYS A O 1
ATOM 928 N N . ASP A 1 116 ? 0.843 -7.297 -18.006 1.00 95.94 116 ASP A N 1
ATOM 929 C CA . ASP A 1 116 ? -0.191 -8.202 -17.497 1.00 95.94 116 ASP A CA 1
ATOM 930 C C . ASP A 1 116 ? 0.354 -9.608 -17.171 1.00 95.94 116 ASP A C 1
ATOM 932 O O . ASP A 1 116 ? -0.370 -10.432 -16.623 1.00 95.94 116 ASP A O 1
ATOM 936 N N . LYS A 1 117 ? 1.642 -9.883 -17.438 1.00 95.62 117 LYS A N 1
ATOM 937 C CA . LYS A 1 117 ? 2.319 -11.152 -17.105 1.00 95.62 117 LYS A CA 1
ATOM 938 C C . LYS A 1 117 ? 3.091 -11.083 -15.785 1.00 95.62 117 LYS A C 1
ATOM 940 O O . LYS A 1 117 ? 4.235 -11.526 -15.689 1.00 95.62 117 LYS A O 1
ATOM 945 N N . TYR A 1 118 ? 2.466 -10.531 -14.753 1.00 95.62 118 TYR A N 1
ATOM 946 C CA . TYR A 1 118 ? 2.984 -10.644 -13.391 1.00 95.62 118 TYR A CA 1
ATOM 947 C C . TYR A 1 118 ? 2.670 -12.032 -12.810 1.00 95.62 118 TYR A C 1
ATOM 949 O O . TYR A 1 118 ? 1.688 -12.675 -13.173 1.00 95.62 118 TYR A O 1
ATOM 957 N N . LEU A 1 119 ? 3.506 -12.491 -11.884 1.00 95.56 119 LEU A N 1
ATOM 958 C CA . LEU A 1 119 ? 3.300 -13.703 -11.092 1.00 95.56 119 LEU A CA 1
ATOM 959 C C . LEU A 1 119 ? 2.275 -13.484 -9.995 1.00 95.56 119 LEU A C 1
ATOM 961 O O . LEU A 1 119 ? 1.394 -14.308 -9.780 1.00 95.56 119 LEU A O 1
ATOM 965 N N . ILE A 1 120 ? 2.386 -12.350 -9.310 1.00 95.56 120 ILE A N 1
ATOM 966 C CA . ILE A 1 120 ? 1.446 -11.978 -8.267 1.00 95.56 120 ILE A CA 1
ATOM 967 C C . ILE A 1 120 ? 1.279 -10.467 -8.204 1.00 95.56 120 ILE A C 1
ATOM 969 O O . ILE A 1 120 ? 2.227 -9.704 -8.402 1.00 95.56 120 ILE A O 1
ATOM 973 N N . LYS A 1 121 ? 0.048 -10.051 -7.916 1.00 96.44 121 LYS A N 1
ATOM 974 C CA . LYS A 1 121 ? -0.324 -8.679 -7.599 1.00 96.44 121 LYS A CA 1
ATOM 975 C C . LYS A 1 121 ? -0.883 -8.645 -6.182 1.00 96.44 121 LYS A C 1
ATOM 977 O O . LYS A 1 121 ? -1.810 -9.386 -5.875 1.00 96.44 121 LYS A O 1
ATOM 982 N N . THR A 1 122 ? -0.363 -7.749 -5.354 1.00 97.00 122 THR A N 1
ATOM 983 C CA . THR A 1 122 ? -0.906 -7.462 -4.022 1.00 97.00 122 THR A CA 1
ATOM 984 C C . THR A 1 122 ? -1.279 -5.993 -3.927 1.00 97.00 122 THR A C 1
ATOM 986 O O . THR A 1 122 ? -0.576 -5.137 -4.471 1.00 97.00 122 THR A O 1
ATOM 989 N N . MET A 1 123 ? -2.369 -5.697 -3.226 1.00 97.81 123 MET A N 1
ATOM 990 C CA . MET A 1 123 ? -2.821 -4.334 -2.970 1.00 97.81 123 MET A CA 1
ATOM 991 C C . MET A 1 123 ? -3.035 -4.131 -1.480 1.00 97.81 123 MET A C 1
ATOM 993 O O . MET A 1 123 ? -3.445 -5.049 -0.777 1.00 97.81 123 MET A O 1
ATOM 997 N N . GLU A 1 124 ? -2.777 -2.919 -1.017 1.00 98.31 124 GLU A N 1
ATOM 998 C CA . GLU A 1 124 ? -3.117 -2.469 0.323 1.00 98.31 124 GLU A CA 1
ATOM 999 C C . GLU A 1 124 ? -3.743 -1.089 0.214 1.00 98.31 124 GLU A C 1
ATOM 1001 O O . GLU A 1 124 ? -3.185 -0.195 -0.421 1.00 98.31 124 GLU A O 1
ATOM 1006 N N . THR A 1 125 ? -4.897 -0.908 0.840 1.00 98.69 125 THR A N 1
ATOM 1007 C CA . THR A 1 125 ? -5.559 0.391 0.924 1.00 98.69 125 THR A CA 1
ATOM 1008 C C . THR A 1 125 ? -5.554 0.855 2.363 1.00 98.69 125 THR A C 1
ATOM 1010 O O . THR A 1 125 ? -5.805 0.061 3.268 1.00 98.69 125 THR A O 1
ATOM 1013 N N . SER A 1 126 ? -5.306 2.145 2.564 1.00 98.44 126 SER A N 1
ATOM 1014 C CA . SER A 1 126 ? -5.515 2.821 3.838 1.00 98.44 126 SER A CA 1
ATOM 1015 C C . SER A 1 126 ? -6.287 4.118 3.654 1.00 98.44 126 SER A C 1
ATOM 1017 O O . SER A 1 126 ? -6.128 4.778 2.629 1.00 98.44 126 SER A O 1
ATOM 1019 N N . CYS A 1 127 ? -7.065 4.523 4.650 1.00 98.00 127 CYS A N 1
ATOM 1020 C CA . CYS A 1 127 ? -7.644 5.862 4.708 1.00 98.00 127 CYS A CA 1
ATOM 1021 C C . CYS A 1 127 ? -7.910 6.298 6.151 1.00 98.00 127 CYS A C 1
ATOM 1023 O O . CYS A 1 127 ? -7.954 5.480 7.075 1.00 98.00 127 CYS A O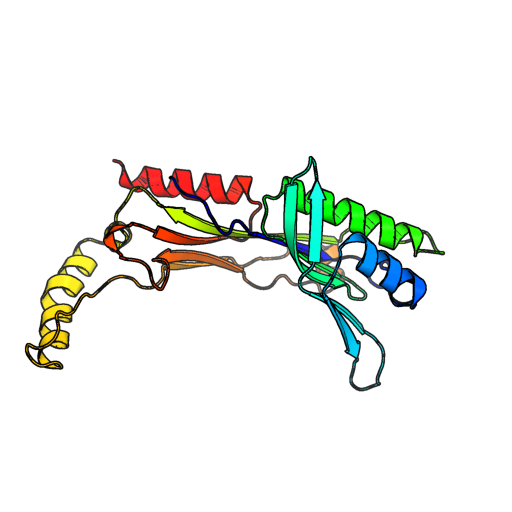 1
ATOM 1025 N N . ALA A 1 128 ? -8.117 7.600 6.331 1.00 97.06 128 ALA A N 1
ATOM 1026 C CA . ALA A 1 128 ? -8.732 8.147 7.528 1.00 97.06 128 ALA A CA 1
ATOM 1027 C C . ALA A 1 128 ? -10.210 8.447 7.254 1.00 97.06 128 ALA A C 1
ATOM 1029 O O . ALA A 1 128 ? -10.541 9.041 6.229 1.00 97.06 128 ALA A O 1
ATOM 1030 N N . VAL A 1 129 ? -11.105 8.049 8.155 1.00 96.69 129 VAL A N 1
ATOM 1031 C CA . VAL A 1 129 ? -12.552 8.107 7.916 1.00 96.69 129 VAL A CA 1
ATOM 1032 C C . VAL A 1 129 ? -13.337 8.280 9.213 1.00 96.69 129 VAL A C 1
ATOM 1034 O O . VAL A 1 129 ? -12.919 7.795 10.262 1.00 96.69 129 VAL A O 1
ATOM 1037 N N . ALA A 1 130 ? -14.476 8.972 9.156 1.00 95.25 130 ALA A N 1
ATOM 1038 C CA . ALA A 1 130 ? -15.428 9.021 10.259 1.00 95.25 130 ALA A CA 1
ATOM 1039 C C . ALA A 1 130 ? -16.435 7.866 10.139 1.00 95.25 130 ALA A C 1
ATOM 1041 O O . ALA A 1 130 ? -17.179 7.771 9.149 1.00 95.25 130 ALA A O 1
ATOM 1042 N N . LEU A 1 131 ? -16.449 6.994 11.149 1.00 94.00 131 LEU A N 1
ATOM 1043 C CA . LEU A 1 131 ? -17.390 5.880 11.252 1.00 94.00 131 LEU A CA 1
ATOM 1044 C C . LEU A 1 131 ? -18.480 6.195 12.275 1.00 94.00 131 LEU A C 1
ATOM 1046 O O . LEU A 1 131 ? -18.275 6.912 13.251 1.00 94.00 131 LEU A O 1
ATOM 1050 N N . ASP A 1 132 ? -19.661 5.659 12.027 1.00 92.75 132 ASP A N 1
ATOM 1051 C CA . ASP A 1 132 ? -20.885 5.951 12.766 1.00 92.75 132 ASP A CA 1
ATOM 1052 C C . ASP A 1 132 ? -21.133 4.925 13.882 1.00 92.75 132 ASP A C 1
ATOM 1054 O O . ASP A 1 132 ? -22.180 4.287 13.943 1.00 92.75 132 ASP A O 1
ATOM 1058 N N . PHE A 1 133 ? -20.115 4.721 14.721 1.00 89.94 133 PHE A N 1
ATOM 1059 C CA . PHE A 1 133 ? -20.172 3.950 15.967 1.00 89.94 133 PHE A CA 1
ATOM 1060 C C . PHE A 1 133 ? -19.047 4.405 16.909 1.00 89.94 133 PHE A C 1
ATOM 1062 O O . PHE A 1 133 ? -18.073 5.034 16.480 1.00 89.94 133 PHE A O 1
ATOM 1069 N N . ASN A 1 134 ? -19.159 4.109 18.206 1.00 86.94 134 ASN A N 1
ATOM 1070 C CA . ASN A 1 134 ? -18.134 4.471 19.179 1.00 86.94 134 ASN A CA 1
ATOM 1071 C C . ASN A 1 134 ? -17.017 3.420 19.199 1.00 86.94 134 ASN A C 1
ATOM 1073 O O . ASN A 1 134 ? -17.268 2.223 19.257 1.00 86.94 134 ASN A O 1
ATOM 1077 N N . HIS A 1 135 ? -15.757 3.846 19.267 1.00 83.00 135 HIS A N 1
ATOM 1078 C CA . HIS A 1 135 ? -14.604 2.940 19.366 1.00 83.00 135 HIS A CA 1
ATOM 1079 C C . HIS A 1 135 ? -14.698 1.914 20.522 1.00 83.00 135 HIS A C 1
ATOM 1081 O O . HIS A 1 135 ? -14.103 0.840 20.443 1.00 83.00 135 HIS A O 1
ATOM 1087 N N . LYS A 1 136 ? -15.443 2.219 21.597 1.00 84.00 136 LYS A N 1
ATOM 1088 C CA . LYS A 1 136 ? -15.699 1.280 22.703 1.00 84.00 136 LYS A CA 1
ATOM 1089 C C . LYS A 1 136 ? -16.635 0.137 22.311 1.00 84.00 136 LYS A C 1
ATOM 1091 O O . LYS A 1 136 ? -16.537 -0.929 22.916 1.00 84.00 136 LYS A O 1
ATOM 1096 N N . ASP A 1 137 ? -17.493 0.325 21.314 1.00 86.25 137 ASP A N 1
ATOM 1097 C CA . ASP A 1 137 ? -18.503 -0.658 20.907 1.00 86.25 137 ASP A CA 1
ATOM 1098 C C . ASP A 1 137 ? -17.865 -1.925 20.323 1.00 86.25 137 ASP A C 1
ATOM 1100 O O . ASP A 1 137 ? -18.440 -3.004 20.423 1.00 86.25 137 ASP A O 1
ATOM 1104 N N . ILE A 1 138 ? -16.629 -1.821 19.820 1.00 86.12 138 ILE A N 1
ATOM 1105 C CA . ILE A 1 138 ? -15.844 -2.956 19.308 1.00 86.12 138 ILE A CA 1
ATOM 1106 C C . ILE A 1 138 ? -15.564 -3.996 20.409 1.00 86.12 138 ILE A C 1
ATOM 1108 O O . ILE A 1 138 ? -15.414 -5.186 20.134 1.00 86.12 138 ILE A O 1
ATOM 1112 N N . PHE A 1 139 ? -15.476 -3.565 21.670 1.00 85.75 139 PHE A N 1
ATOM 1113 C CA . PHE A 1 139 ? -15.084 -4.428 22.780 1.00 85.75 139 PHE A CA 1
ATOM 1114 C C . PHE A 1 139 ? -16.291 -4.930 23.561 1.00 85.75 139 PHE A C 1
ATOM 1116 O O . PHE A 1 139 ? -17.279 -4.229 23.782 1.00 85.75 139 PHE A O 1
ATOM 1123 N N . ALA 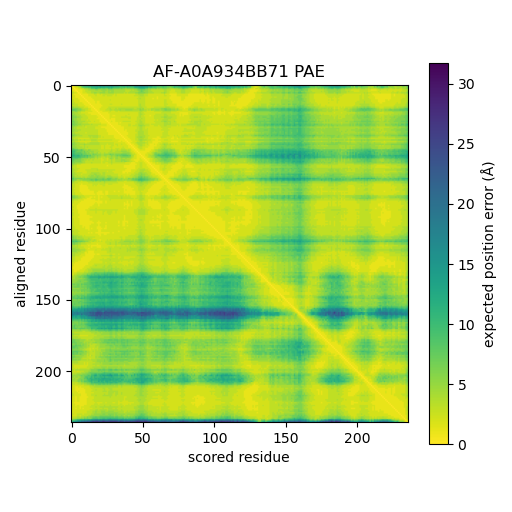A 1 140 ? -16.164 -6.147 24.091 1.00 86.31 140 ALA A N 1
ATOM 1124 C CA . ALA A 1 140 ? -17.176 -6.725 24.959 1.00 86.31 140 ALA A CA 1
ATOM 1125 C C . ALA A 1 140 ? -17.501 -5.797 26.147 1.00 86.31 140 ALA A C 1
ATOM 1127 O O . ALA A 1 140 ? -16.605 -5.258 26.804 1.00 86.31 140 ALA A O 1
ATOM 1128 N N . LYS A 1 141 ? -18.789 -5.694 26.506 1.00 88.00 141 LYS A N 1
ATOM 1129 C CA . LYS A 1 141 ? -19.274 -4.849 27.619 1.00 88.00 141 LYS A CA 1
ATOM 1130 C C . LYS A 1 141 ? -18.481 -5.050 28.919 1.00 88.00 141 LYS A C 1
ATOM 1132 O O . LYS A 1 141 ? -18.195 -4.081 29.616 1.00 88.00 141 LYS A O 1
ATOM 1137 N N . LYS A 1 142 ? -18.073 -6.288 29.232 1.00 91.19 142 LYS A N 1
ATOM 1138 C CA . LYS A 1 142 ? -17.264 -6.613 30.424 1.00 91.19 142 LYS A CA 1
ATOM 1139 C C . LYS A 1 142 ? -15.899 -5.909 30.425 1.00 91.19 142 LYS A C 1
ATOM 1141 O O . LYS A 1 142 ? -15.488 -5.406 31.469 1.00 91.19 142 LYS A O 1
ATOM 1146 N N . ILE A 1 143 ? -15.236 -5.823 29.268 1.00 89.94 143 ILE A N 1
ATOM 1147 C CA . ILE A 1 143 ? -13.963 -5.103 29.105 1.00 89.94 143 ILE A CA 1
ATOM 1148 C C . ILE A 1 143 ? -14.193 -3.611 29.339 1.00 89.94 143 ILE A C 1
ATOM 1150 O O . ILE A 1 143 ? -13.507 -3.007 30.158 1.00 89.94 143 ILE A O 1
ATOM 1154 N N . ASN A 1 144 ? -15.216 -3.029 28.709 1.00 87.69 144 ASN A N 1
ATOM 1155 C CA . ASN A 1 144 ? -15.535 -1.611 28.884 1.00 87.69 144 ASN A CA 1
ATOM 1156 C C . ASN A 1 144 ? -15.851 -1.249 30.344 1.00 87.69 144 ASN A C 1
ATOM 1158 O O . ASN A 1 144 ? -15.412 -0.207 30.828 1.00 87.69 144 ASN A O 1
ATOM 1162 N N . VAL A 1 145 ? -16.563 -2.112 31.077 1.00 89.69 145 VAL A N 1
ATOM 1163 C CA . VAL A 1 145 ? -16.811 -1.917 32.515 1.00 89.69 145 VAL A CA 1
ATOM 1164 C C . VAL A 1 145 ? -15.507 -1.960 33.312 1.00 89.69 145 VAL A C 1
ATOM 1166 O O . VAL A 1 145 ? -15.295 -1.098 34.166 1.00 89.69 145 VAL A O 1
ATOM 1169 N N . PHE A 1 146 ? -14.627 -2.926 33.037 1.00 92.19 146 PHE A N 1
ATOM 1170 C CA . PHE A 1 146 ? -13.319 -3.009 33.687 1.00 92.19 146 PHE A CA 1
ATOM 1171 C C . PHE A 1 146 ? -12.480 -1.748 33.435 1.00 92.19 146 PHE A C 1
ATOM 1173 O O . PHE A 1 146 ? -11.971 -1.166 34.396 1.00 92.19 146 PHE A O 1
ATOM 1180 N N . LEU A 1 147 ? -12.394 -1.298 32.177 1.00 90.75 147 LEU A N 1
ATOM 1181 C CA . LEU A 1 147 ? -11.630 -0.113 31.787 1.00 90.75 147 LEU A CA 1
ATOM 1182 C C . LEU A 1 147 ? -12.172 1.147 32.474 1.00 90.75 147 LEU A C 1
ATOM 1184 O O . LEU A 1 147 ? -11.420 1.831 33.160 1.00 90.75 147 LEU A O 1
ATOM 1188 N N . ASN A 1 148 ? -13.479 1.405 32.368 1.00 87.06 148 ASN A N 1
ATOM 1189 C CA . ASN A 1 148 ? -14.088 2.635 32.885 1.00 87.06 148 ASN A CA 1
ATOM 1190 C C . ASN A 1 148 ? -14.146 2.696 34.423 1.00 87.06 148 ASN A C 1
ATOM 1192 O O . ASN A 1 148 ? -14.172 3.787 34.982 1.00 87.06 148 ASN A O 1
ATOM 1196 N N . LYS A 1 149 ? -14.224 1.553 35.122 1.00 88.44 149 LYS A N 1
ATOM 1197 C CA . LYS A 1 149 ? -14.328 1.531 36.593 1.00 88.44 149 LYS A CA 1
ATOM 1198 C C . LYS A 1 149 ? -12.990 1.263 37.264 1.00 88.44 149 LYS A C 1
ATOM 1200 O O . LYS A 1 149 ? -12.518 2.069 38.060 1.00 88.44 149 LYS A O 1
ATOM 1205 N N . LYS A 1 150 ? -12.405 0.095 36.994 1.00 89.88 150 LYS A N 1
ATOM 1206 C CA . LYS A 1 150 ? -11.256 -0.405 37.753 1.00 89.88 150 LYS A CA 1
ATOM 1207 C C . LYS A 1 150 ? -9.954 0.189 37.231 1.00 89.88 150 LYS A C 1
ATOM 1209 O O . LYS A 1 150 ? -9.191 0.719 38.031 1.00 89.88 150 LYS A O 1
ATOM 1214 N N . ALA A 1 151 ? -9.728 0.145 35.917 1.00 90.75 151 ALA A N 1
ATOM 1215 C CA . ALA A 1 151 ? -8.503 0.685 35.334 1.00 90.75 151 ALA A CA 1
ATOM 1216 C C . ALA A 1 151 ? -8.433 2.208 35.506 1.00 90.75 151 ALA A C 1
ATOM 1218 O O . ALA A 1 151 ? -7.434 2.697 36.019 1.00 90.75 151 ALA A O 1
ATOM 1219 N N . THR A 1 152 ? -9.509 2.948 35.199 1.00 89.62 152 THR A N 1
ATOM 1220 C CA . THR A 1 152 ? -9.536 4.407 35.396 1.00 89.62 152 THR A CA 1
ATOM 1221 C C . THR A 1 152 ? -9.228 4.787 36.841 1.00 89.62 152 THR A C 1
ATOM 1223 O O . THR A 1 152 ? -8.338 5.597 37.054 1.00 89.62 152 THR A O 1
ATOM 1226 N N . LYS A 1 153 ? -9.867 4.157 37.839 1.00 87.50 153 LYS A N 1
ATOM 1227 C CA . LYS A 1 153 ? -9.592 4.447 39.257 1.00 87.50 153 LYS A CA 1
ATOM 1228 C C . LYS A 1 153 ? -8.120 4.221 39.629 1.00 87.50 153 LYS A C 1
ATOM 1230 O O . LYS A 1 153 ? -7.531 5.068 40.290 1.00 87.50 153 LYS A O 1
ATOM 1235 N N . LEU A 1 154 ? -7.541 3.090 39.218 1.00 89.12 154 LEU A N 1
ATOM 1236 C CA . LEU A 1 154 ? -6.149 2.740 39.533 1.00 89.12 154 LEU A CA 1
ATOM 1237 C C . LEU A 1 154 ? -5.143 3.651 38.819 1.00 89.12 154 LEU A C 1
ATOM 1239 O O . LEU A 1 154 ? -4.144 4.053 39.407 1.00 89.12 154 LEU A O 1
ATOM 1243 N N . CYS A 1 155 ? -5.406 4.015 37.566 1.00 88.50 155 CYS A N 1
ATOM 1244 C CA . CYS A 1 155 ? -4.565 4.966 36.850 1.00 88.50 155 CYS A CA 1
ATOM 1245 C C . CYS A 1 155 ? -4.700 6.378 37.436 1.00 88.50 155 CYS A C 1
ATOM 1247 O O . CYS A 1 155 ? -3.708 7.094 37.512 1.00 88.50 155 CYS A O 1
ATOM 1249 N N . SER A 1 156 ? -5.895 6.774 37.892 1.00 85.94 156 SER A N 1
ATOM 1250 C CA . SER A 1 156 ? -6.137 8.105 38.467 1.00 85.94 156 SER A CA 1
ATOM 1251 C C . SER A 1 156 ? -5.392 8.320 39.773 1.00 85.94 156 SER A C 1
ATOM 1253 O O . SER A 1 156 ? -4.983 9.439 40.034 1.00 85.94 156 SER A O 1
ATOM 1255 N N . SER A 1 157 ? -5.125 7.271 40.556 1.00 83.81 157 SER A N 1
ATOM 1256 C CA . SER A 1 157 ? -4.274 7.403 41.747 1.00 83.81 157 SER A CA 1
ATOM 1257 C C . SER A 1 157 ? -2.801 7.712 41.445 1.00 83.81 157 SER A C 1
ATOM 1259 O O . SER A 1 157 ? -2.066 8.050 42.365 1.00 83.81 157 SER A O 1
ATOM 1261 N N . ALA A 1 158 ? -2.357 7.598 40.188 1.00 82.00 158 ALA A N 1
ATOM 1262 C CA . ALA A 1 158 ? -0.980 7.892 39.785 1.00 82.00 158 ALA A CA 1
ATOM 1263 C C . ALA A 1 158 ? -0.764 9.349 39.330 1.00 82.00 158 ALA A C 1
ATOM 1265 O O . ALA A 1 158 ? 0.361 9.722 39.005 1.00 82.00 158 ALA A O 1
ATOM 1266 N N . ILE A 1 159 ? -1.819 10.167 39.282 1.00 82.50 159 ILE A N 1
ATOM 1267 C CA . ILE A 1 159 ? -1.754 11.578 38.890 1.00 82.50 159 ILE A CA 1
ATOM 1268 C C . ILE A 1 159 ? -2.508 12.427 39.917 1.00 82.50 159 ILE A C 1
ATOM 1270 O O . ILE A 1 159 ? -3.461 11.963 40.537 1.00 82.50 159 ILE A O 1
ATOM 1274 N N . ASN A 1 160 ? -2.059 13.660 40.147 1.00 75.06 160 ASN A N 1
ATOM 1275 C CA . ASN A 1 160 ? -2.782 14.592 41.011 1.00 75.06 160 ASN A CA 1
ATOM 1276 C C . ASN A 1 160 ? -4.040 15.130 40.301 1.00 75.06 160 ASN A C 1
ATOM 1278 O O . ASN A 1 160 ? -4.255 14.899 39.111 1.00 75.06 160 ASN A O 1
ATOM 1282 N N . GLU A 1 161 ? -4.864 15.894 41.018 1.00 78.38 161 GLU A N 1
ATOM 1283 C CA . GLU A 1 161 ? -6.129 16.460 40.514 1.00 78.38 161 GLU A CA 1
ATOM 1284 C C . GLU A 1 161 ? -5.968 17.438 39.329 1.00 78.38 161 GLU A C 1
ATOM 1286 O O . GLU A 1 161 ? -6.954 17.950 38.805 1.00 78.38 161 GLU A O 1
ATOM 1291 N N . ALA A 1 162 ? -4.739 17.683 38.860 1.00 82.62 162 ALA A N 1
ATOM 1292 C CA . ALA A 1 162 ? -4.459 18.548 37.720 1.00 82.62 162 ALA A CA 1
ATOM 1293 C C . ALA A 1 162 ? -4.860 17.939 36.362 1.00 82.62 162 ALA A C 1
ATOM 1295 O O . ALA A 1 162 ? -4.826 18.647 35.354 1.00 82.62 162 ALA A O 1
ATOM 1296 N N . ALA A 1 163 ? -5.221 16.650 36.293 1.00 80.38 163 ALA A N 1
ATOM 1297 C CA . ALA A 1 163 ? -5.562 15.998 35.030 1.00 80.38 163 ALA A CA 1
ATOM 1298 C C . ALA A 1 163 ? -6.684 14.957 35.144 1.00 80.38 163 ALA A C 1
ATOM 1300 O O . ALA A 1 163 ? -6.751 14.160 36.077 1.00 80.38 163 ALA A O 1
ATOM 1301 N N . ASN A 1 164 ? -7.524 14.905 34.107 1.00 80.06 164 ASN A N 1
ATOM 1302 C CA . ASN A 1 164 ? -8.526 13.858 33.924 1.00 80.06 164 ASN A CA 1
ATOM 1303 C C . ASN A 1 164 ? -7.955 12.709 33.086 1.00 80.06 164 ASN A C 1
ATOM 1305 O O . ASN A 1 164 ? -7.395 12.934 32.012 1.00 80.06 164 ASN A O 1
ATOM 1309 N N . ILE A 1 165 ? -8.161 11.466 33.526 1.00 83.38 165 ILE A N 1
ATOM 1310 C CA . ILE A 1 165 ? -7.728 10.278 32.780 1.00 83.38 165 ILE A CA 1
ATOM 1311 C C . ILE A 1 165 ? -8.846 9.783 31.871 1.00 83.38 165 ILE A C 1
ATOM 1313 O O . ILE A 1 165 ? -9.971 9.545 32.306 1.00 83.38 165 ILE A O 1
ATOM 1317 N N . THR A 1 166 ? -8.505 9.549 30.606 1.00 80.31 166 THR A N 1
ATOM 1318 C CA . THR A 1 166 ? -9.366 8.849 29.651 1.00 80.31 166 THR A CA 1
ATOM 1319 C C . THR A 1 166 ? -8.676 7.571 29.205 1.00 80.31 166 THR A C 1
ATOM 1321 O O . THR A 1 166 ? -7.568 7.614 28.680 1.00 80.31 166 THR A O 1
ATOM 1324 N N . ILE A 1 167 ? -9.344 6.433 29.395 1.00 85.50 167 ILE A N 1
ATOM 1325 C CA . ILE A 1 167 ? -8.897 5.142 28.871 1.00 85.50 167 ILE A CA 1
ATOM 1326 C C . ILE A 1 167 ? -9.770 4.790 27.672 1.00 85.50 167 ILE A C 1
ATOM 1328 O O . ILE A 1 167 ? -11.002 4.748 27.772 1.00 85.50 167 ILE A O 1
ATOM 1332 N N . ALA A 1 168 ? -9.119 4.542 26.543 1.00 79.50 168 ALA A N 1
ATOM 1333 C CA . ALA A 1 168 ? -9.757 4.150 25.303 1.00 79.50 168 ALA A CA 1
ATOM 1334 C C . ALA A 1 168 ? -8.894 3.116 24.564 1.00 79.50 168 ALA A C 1
ATOM 1336 O O . ALA A 1 168 ? -7.666 3.156 24.669 1.00 79.50 168 ALA A O 1
ATOM 1337 N N . PRO A 1 169 ? -9.524 2.199 23.816 1.00 79.19 169 PRO A N 1
ATOM 1338 C CA . PRO A 1 169 ? -8.863 1.402 22.795 1.00 79.19 169 PRO A CA 1
ATOM 1339 C C . PRO A 1 169 ? -7.917 2.222 21.918 1.00 79.19 169 PRO A C 1
ATOM 1341 O O . PRO A 1 169 ? -8.295 3.285 21.431 1.00 79.19 169 PRO A O 1
ATOM 1344 N N . ARG A 1 170 ? -6.697 1.714 21.710 1.00 82.69 170 ARG A N 1
ATOM 1345 C CA . ARG A 1 170 ? -5.683 2.372 20.876 1.00 82.69 170 ARG A CA 1
ATOM 1346 C C . ARG A 1 170 ? -5.624 1.819 19.457 1.00 82.69 170 ARG A C 1
ATOM 1348 O O . ARG A 1 170 ? -5.482 2.610 18.542 1.00 82.69 170 ARG A O 1
ATOM 1355 N N . ALA A 1 171 ? -5.720 0.504 19.286 1.00 83.81 171 ALA A N 1
ATOM 1356 C CA . ALA A 1 171 ? -5.705 -0.142 17.978 1.00 83.81 171 ALA A CA 1
ATOM 1357 C C . ALA A 1 171 ? -6.446 -1.480 18.033 1.00 83.81 171 ALA A C 1
ATOM 1359 O O . ALA A 1 171 ? -6.362 -2.198 19.033 1.00 83.81 171 ALA A O 1
ATOM 1360 N N . VAL A 1 172 ? -7.164 -1.800 16.957 1.00 88.62 172 VAL A N 1
ATOM 1361 C CA . VAL A 1 172 ? -7.712 -3.128 16.685 1.00 88.62 172 VAL A CA 1
ATOM 1362 C C . VAL A 1 172 ? -7.101 -3.589 15.372 1.00 88.62 172 VAL A C 1
ATOM 1364 O O . VAL A 1 172 ? -7.387 -3.037 14.311 1.00 88.62 172 VAL A O 1
ATOM 1367 N N . THR A 1 173 ? -6.218 -4.576 15.461 1.00 92.81 173 THR A N 1
ATOM 1368 C CA . THR A 1 173 ? -5.411 -5.031 14.332 1.00 92.81 173 THR A CA 1
ATOM 1369 C C . THR A 1 173 ? -5.481 -6.545 14.232 1.00 92.81 173 THR A C 1
ATOM 1371 O O . THR A 1 173 ? -5.345 -7.244 15.235 1.00 92.81 173 THR A O 1
ATOM 1374 N N . PHE A 1 174 ? -5.667 -7.047 13.016 1.00 94.50 174 PHE A N 1
ATOM 1375 C CA . PHE A 1 174 ? -5.729 -8.470 12.706 1.00 94.50 174 PHE A CA 1
ATOM 1376 C C . PHE A 1 174 ? -4.643 -8.823 11.691 1.00 94.50 174 PHE A C 1
ATOM 1378 O O . PHE A 1 174 ? -4.446 -8.086 10.721 1.00 94.50 174 PHE A O 1
ATOM 1385 N N . SER A 1 175 ? -3.953 -9.948 11.905 1.00 96.31 175 SER A N 1
ATOM 1386 C CA . SER A 1 175 ? -3.035 -10.502 10.904 1.00 96.31 175 SER A CA 1
ATOM 1387 C C . SER A 1 175 ? -3.828 -11.142 9.770 1.00 96.31 175 SER A C 1
ATOM 1389 O O . SER A 1 175 ? -4.815 -11.839 10.008 1.00 96.31 175 SER A O 1
ATOM 1391 N N . VAL A 1 176 ? -3.382 -10.907 8.543 1.00 96.56 176 VAL A N 1
ATOM 1392 C CA . VAL A 1 176 ? -3.848 -11.572 7.331 1.00 96.56 176 VAL A CA 1
ATOM 1393 C C . VAL A 1 176 ? -2.663 -12.338 6.763 1.00 96.56 176 VAL A C 1
ATOM 1395 O O . VAL A 1 176 ? -1.764 -11.752 6.153 1.00 96.56 176 VAL A O 1
ATOM 1398 N N . ASP A 1 177 ? -2.665 -13.642 7.015 1.00 96.00 177 ASP A N 1
ATOM 1399 C CA . ASP A 1 177 ? -1.619 -14.572 6.603 1.00 96.00 177 ASP A CA 1
ATOM 1400 C C . ASP A 1 177 ? -1.995 -15.253 5.281 1.00 96.00 177 ASP A C 1
ATOM 1402 O O . ASP A 1 177 ? -3.162 -15.561 5.032 1.00 96.00 177 ASP A O 1
ATOM 1406 N N . TYR A 1 178 ? -1.000 -15.502 4.427 1.00 93.38 178 TYR A N 1
ATOM 1407 C CA . TYR A 1 178 ? -1.207 -16.074 3.096 1.00 93.38 178 TYR A CA 1
ATOM 1408 C C . TYR A 1 178 ? -0.509 -17.425 2.972 1.00 93.38 178 TYR A C 1
ATOM 1410 O O . TYR A 1 178 ? 0.704 -17.525 3.156 1.00 93.38 178 TYR A O 1
ATOM 1418 N N . ALA A 1 179 ? -1.265 -18.450 2.583 1.00 93.38 179 ALA A N 1
ATOM 1419 C CA . ALA A 1 179 ? -0.726 -19.744 2.184 1.00 93.38 179 ALA A CA 1
ATOM 1420 C C . ALA A 1 179 ? -0.721 -19.843 0.652 1.00 93.38 179 ALA A C 1
ATOM 1422 O O . ALA A 1 179 ? -1.777 -19.812 0.019 1.00 93.38 179 ALA A O 1
ATOM 1423 N N . ILE A 1 180 ? 0.464 -19.944 0.048 1.00 92.50 180 ILE A N 1
ATOM 1424 C CA . ILE A 1 180 ? 0.596 -20.085 -1.406 1.00 92.50 180 ILE A CA 1
ATOM 1425 C C . ILE A 1 180 ? 0.309 -21.532 -1.793 1.00 92.50 180 ILE A C 1
ATOM 1427 O O . ILE A 1 180 ? 0.989 -22.452 -1.346 1.00 92.50 180 ILE A O 1
ATOM 1431 N N . THR A 1 181 ? -0.682 -21.714 -2.659 1.00 93.12 181 THR A N 1
ATOM 1432 C CA . THR A 1 181 ? -1.057 -23.016 -3.226 1.00 93.12 181 THR A CA 1
ATOM 1433 C C . THR A 1 181 ? -0.700 -23.145 -4.706 1.00 93.12 181 THR A C 1
ATOM 1435 O O . THR A 1 181 ? -0.677 -24.253 -5.238 1.00 93.12 181 THR A O 1
ATOM 1438 N N . ASP A 1 182 ? -0.401 -22.032 -5.379 1.00 94.19 182 ASP A N 1
ATOM 1439 C CA . ASP A 1 182 ? -0.023 -22.027 -6.788 1.00 94.19 182 ASP A CA 1
ATOM 1440 C C . ASP A 1 182 ? 1.383 -22.613 -6.988 1.00 94.19 182 ASP A C 1
ATOM 1442 O O . ASP A 1 182 ? 2.370 -22.121 -6.433 1.00 94.19 182 ASP A O 1
ATOM 1446 N N . LYS A 1 183 ? 1.477 -23.659 -7.817 1.00 92.56 183 LYS A N 1
ATOM 1447 C CA . LYS A 1 183 ? 2.732 -24.375 -8.067 1.00 92.56 183 LYS A CA 1
ATOM 1448 C C . LYS A 1 183 ? 3.804 -23.475 -8.681 1.00 92.56 183 LYS A C 1
ATOM 1450 O O . LYS A 1 183 ? 4.960 -23.565 -8.286 1.00 92.56 183 LYS A O 1
ATOM 1455 N N . LYS A 1 184 ? 3.439 -22.585 -9.607 1.00 90.19 184 LYS A N 1
ATOM 1456 C CA . LYS A 1 184 ? 4.403 -21.705 -10.277 1.00 90.19 184 LYS A CA 1
ATOM 1457 C C . LYS A 1 184 ? 5.046 -20.740 -9.283 1.00 90.19 184 LYS A C 1
ATOM 1459 O O . LYS A 1 184 ? 6.243 -20.479 -9.381 1.00 90.19 184 LYS A O 1
ATOM 1464 N N . LEU A 1 185 ? 4.275 -20.223 -8.326 1.00 92.12 185 LEU A N 1
ATOM 1465 C CA . LEU A 1 185 ? 4.795 -19.384 -7.245 1.00 92.12 185 LEU A CA 1
ATOM 1466 C C . LEU A 1 185 ? 5.707 -20.170 -6.292 1.00 92.12 185 LEU A C 1
ATOM 1468 O O . LEU A 1 185 ? 6.767 -19.663 -5.917 1.00 92.12 185 LEU A O 1
ATOM 1472 N N . LEU A 1 186 ? 5.329 -21.405 -5.944 1.00 92.56 186 LEU A N 1
ATOM 1473 C CA . LEU A 1 186 ? 6.131 -22.294 -5.093 1.00 92.56 186 LEU A CA 1
ATOM 1474 C C . LEU A 1 186 ? 7.465 -22.677 -5.748 1.00 92.56 186 LEU A C 1
ATOM 1476 O O . LEU A 1 186 ? 8.513 -22.530 -5.118 1.00 92.56 186 LEU A O 1
ATOM 1480 N N . ASP A 1 187 ? 7.444 -23.085 -7.020 1.00 90.75 187 ASP A N 1
ATOM 1481 C CA . ASP A 1 187 ? 8.636 -23.441 -7.805 1.00 90.75 187 ASP A CA 1
ATOM 1482 C C . ASP A 1 187 ? 9.619 -22.255 -7.888 1.00 90.75 187 ASP A C 1
ATOM 1484 O O . ASP A 1 187 ? 10.839 -22.422 -7.857 1.00 90.75 187 ASP A O 1
ATOM 1488 N N . ASN A 1 188 ? 9.081 -21.034 -7.901 1.00 86.56 188 ASN A N 1
ATOM 1489 C CA . ASN A 1 188 ? 9.826 -19.778 -7.906 1.00 86.56 188 ASN A CA 1
ATOM 1490 C C . ASN A 1 188 ? 10.241 -19.262 -6.514 1.00 86.56 188 ASN A C 1
ATOM 1492 O O . ASN A 1 188 ? 10.774 -18.148 -6.416 1.00 86.56 188 ASN A O 1
ATOM 1496 N N . LYS A 1 189 ? 9.987 -20.038 -5.449 1.00 89.56 189 LYS A N 1
ATOM 1497 C CA . LYS A 1 189 ? 10.251 -19.692 -4.039 1.00 89.56 189 LYS A CA 1
ATOM 1498 C C . LYS A 1 189 ? 9.668 -18.336 -3.630 1.00 89.56 189 LYS A C 1
ATOM 1500 O O . LYS A 1 189 ? 10.274 -17.590 -2.861 1.00 89.56 189 LYS A O 1
ATOM 1505 N N . ILE A 1 190 ? 8.507 -17.990 -4.176 1.00 90.38 190 ILE A N 1
ATOM 1506 C CA . ILE A 1 190 ? 7.814 -16.747 -3.843 1.00 90.38 190 ILE A CA 1
ATOM 1507 C C . ILE A 1 190 ? 7.092 -16.941 -2.515 1.00 90.38 190 ILE A C 1
ATOM 1509 O O . ILE A 1 190 ? 6.473 -17.976 -2.291 1.00 90.38 190 ILE A O 1
ATOM 1513 N N . SER A 1 191 ? 7.153 -15.932 -1.650 1.00 89.94 191 SER A N 1
ATOM 1514 C CA . SER A 1 191 ? 6.363 -15.836 -0.424 1.00 89.94 191 SER A CA 1
ATOM 1515 C C . SER A 1 191 ? 5.657 -14.481 -0.360 1.00 89.94 191 SER A C 1
ATOM 1517 O O . SER A 1 191 ? 6.092 -13.500 -0.969 1.00 89.94 191 SER A O 1
ATOM 1519 N N . ILE A 1 192 ? 4.537 -14.429 0.361 1.00 91.44 192 ILE A N 1
ATOM 1520 C CA . ILE A 1 192 ? 3.811 -13.191 0.649 1.00 91.44 192 ILE A CA 1
ATOM 1521 C C . ILE A 1 192 ? 3.910 -12.976 2.150 1.00 91.44 192 ILE A C 1
ATOM 1523 O O . ILE A 1 192 ? 3.544 -13.854 2.929 1.00 91.44 192 ILE A O 1
ATOM 1527 N N . THR A 1 193 ? 4.422 -11.820 2.557 1.00 91.94 193 THR A N 1
ATOM 1528 C CA . THR A 1 193 ? 4.465 -11.464 3.973 1.00 91.94 193 THR A CA 1
ATOM 1529 C C . THR A 1 193 ? 3.064 -11.169 4.491 1.00 91.94 193 THR A C 1
ATOM 1531 O O . THR A 1 193 ? 2.233 -10.604 3.773 1.00 91.94 193 THR A O 1
ATOM 1534 N N . SER A 1 194 ? 2.815 -11.531 5.749 1.00 94.69 194 SER A N 1
ATOM 1535 C CA . SER A 1 194 ? 1.567 -11.213 6.434 1.00 94.69 194 SER A CA 1
ATOM 1536 C C . SER A 1 194 ? 1.273 -9.718 6.375 1.00 94.69 194 SER A C 1
ATOM 1538 O O . SER A 1 194 ? 2.173 -8.875 6.458 1.00 94.69 194 SER A O 1
ATOM 1540 N N . LYS A 1 195 ? -0.007 -9.394 6.213 1.00 95.56 195 LYS A N 1
ATOM 1541 C CA . LYS A 1 195 ? -0.511 -8.019 6.160 1.00 95.56 195 LYS A CA 1
ATOM 1542 C C . LYS A 1 195 ? -1.441 -7.757 7.328 1.00 95.56 195 LYS A C 1
ATOM 1544 O O . LYS A 1 195 ? -1.848 -8.682 8.018 1.00 95.56 195 LYS A O 1
ATOM 1549 N N . LEU A 1 196 ? -1.774 -6.491 7.549 1.00 95.62 196 LEU A N 1
ATOM 1550 C CA . LEU A 1 196 ? -2.624 -6.088 8.662 1.00 95.62 196 LEU A CA 1
ATOM 1551 C C . LEU A 1 196 ? -3.954 -5.535 8.153 1.00 95.62 196 LEU A C 1
ATOM 1553 O O . LEU A 1 196 ? -3.993 -4.679 7.265 1.00 95.62 196 LEU A O 1
ATOM 1557 N N . LEU A 1 197 ? -5.040 -6.011 8.756 1.00 96.88 197 LEU A N 1
ATOM 1558 C CA . LEU A 1 197 ? -6.325 -5.324 8.761 1.00 96.88 197 LEU A CA 1
ATOM 1559 C C . LEU A 1 197 ? -6.384 -4.485 10.038 1.00 96.88 197 LEU A C 1
ATOM 1561 O O . LEU A 1 197 ? -6.413 -5.040 11.136 1.00 96.88 197 LEU A O 1
ATOM 1565 N N . THR A 1 198 ? -6.386 -3.165 9.895 1.00 95.56 198 THR A N 1
ATOM 1566 C CA . THR A 1 198 ? -6.312 -2.224 11.018 1.00 95.56 198 THR A CA 1
ATOM 1567 C C . THR A 1 198 ? -7.548 -1.347 11.062 1.00 95.56 198 THR A C 1
ATOM 1569 O O . THR A 1 198 ? -7.991 -0.820 10.041 1.00 95.56 198 THR A O 1
ATOM 1572 N N . LEU A 1 199 ? -8.052 -1.153 12.274 1.00 93.69 199 LEU A N 1
ATOM 1573 C CA . LEU A 1 199 ? -9.043 -0.161 12.644 1.00 93.69 199 LEU A CA 1
ATOM 1574 C C . LEU A 1 199 ? -8.599 0.468 13.966 1.00 93.69 199 LEU A C 1
ATOM 1576 O O . LEU A 1 199 ? -8.655 -0.158 15.025 1.00 93.69 199 LEU A O 1
ATOM 1580 N N . GLU A 1 200 ? -8.145 1.712 13.920 1.00 92.06 200 GLU A N 1
ATOM 1581 C CA . GLU A 1 200 ? -7.631 2.399 15.103 1.00 92.06 200 GLU A CA 1
ATOM 1582 C C . GLU A 1 200 ? -8.121 3.846 15.162 1.00 92.06 200 GLU A C 1
ATOM 1584 O O . GLU A 1 200 ? -8.264 4.481 14.116 1.00 92.06 200 GLU A O 1
ATOM 1589 N N . PRO A 1 201 ? -8.407 4.405 16.352 1.00 91.56 201 PRO A N 1
ATOM 1590 C CA . PRO A 1 201 ? -8.703 5.825 16.466 1.00 91.56 201 PRO A CA 1
ATOM 1591 C C . PRO A 1 201 ? -7.565 6.672 15.896 1.00 91.56 201 PRO A C 1
ATOM 1593 O O . PRO A 1 201 ? -6.386 6.428 16.155 1.00 91.56 201 PRO A O 1
ATOM 1596 N N . ARG A 1 202 ? -7.915 7.705 15.130 1.00 91.50 202 ARG A N 1
ATOM 1597 C CA . ARG A 1 202 ? -6.928 8.573 14.495 1.00 91.50 202 ARG A CA 1
ATOM 1598 C C . ARG A 1 202 ? -6.167 9.364 15.560 1.00 91.50 202 ARG A C 1
ATOM 1600 O O . ARG A 1 202 ? -6.748 10.169 16.292 1.00 91.50 202 ARG A O 1
ATOM 1607 N N . ILE A 1 203 ? -4.851 9.167 15.604 1.00 86.50 203 ILE A N 1
ATOM 1608 C CA . ILE A 1 203 ? -3.944 9.885 16.508 1.00 86.50 203 ILE A CA 1
ATOM 1609 C C . ILE A 1 203 ? -4.093 11.402 16.314 1.00 86.50 203 ILE A C 1
ATOM 1611 O O . ILE A 1 203 ? -4.249 11.882 15.192 1.00 86.50 203 ILE A O 1
ATOM 1615 N N . GLY A 1 204 ? -4.062 12.153 17.418 1.00 85.00 204 GLY A N 1
ATOM 1616 C CA . GLY A 1 204 ? -4.176 13.616 17.404 1.00 85.00 204 GLY A CA 1
ATOM 1617 C C . GLY A 1 204 ? -5.599 14.144 17.198 1.00 85.00 204 GLY A C 1
ATOM 1618 O O . GLY A 1 204 ? -5.785 15.353 17.101 1.00 85.00 204 GLY A O 1
ATOM 1619 N N . THR A 1 205 ? -6.612 13.272 17.152 1.00 85.69 205 THR A N 1
ATOM 1620 C CA . THR A 1 205 ? -8.019 13.674 17.015 1.00 85.69 205 THR A CA 1
ATOM 1621 C C . THR A 1 205 ? -8.804 13.409 18.294 1.00 85.69 205 THR A C 1
ATOM 1623 O O . THR A 1 205 ? -8.455 12.549 19.105 1.00 85.69 205 THR A O 1
ATOM 1626 N N . ASN A 1 206 ? -9.883 14.165 18.500 1.00 85.06 206 ASN A N 1
ATOM 1627 C CA . ASN A 1 206 ? -10.779 13.928 19.625 1.00 85.06 206 ASN A CA 1
ATOM 1628 C C . ASN A 1 206 ? -11.497 12.583 19.434 1.00 85.06 206 ASN A C 1
ATOM 1630 O O . ASN A 1 206 ? -12.176 12.394 18.427 1.00 85.06 206 ASN A O 1
ATOM 1634 N N . LEU A 1 207 ? -11.420 11.682 20.417 1.00 82.94 207 LEU A N 1
ATOM 1635 C CA . LEU A 1 207 ? -12.067 10.364 20.374 1.00 82.94 207 LEU A CA 1
ATOM 1636 C C . LEU A 1 207 ? -13.585 10.421 20.136 1.00 82.94 207 LEU A C 1
ATOM 1638 O O . LEU A 1 207 ? -14.150 9.471 19.604 1.00 82.94 207 LEU A O 1
ATOM 1642 N N . LYS A 1 208 ? -14.247 11.528 20.502 1.00 85.06 208 LYS A N 1
ATOM 1643 C CA . LYS A 1 208 ? -15.681 11.746 20.240 1.00 85.06 208 LYS A CA 1
ATOM 1644 C C . LYS A 1 208 ? -16.004 11.965 18.759 1.00 85.06 208 LYS A C 1
ATOM 1646 O O . LYS A 1 208 ? -17.165 11.875 18.386 1.00 85.06 208 LYS A O 1
ATOM 1651 N N . SER A 1 209 ? -15.003 12.268 17.932 1.00 87.69 209 SER A N 1
ATOM 1652 C CA . SER A 1 209 ? -15.184 12.446 16.487 1.00 87.69 209 SER A CA 1
ATOM 1653 C C . SER A 1 209 ? -15.355 11.127 15.732 1.00 87.69 209 SER A C 1
ATOM 1655 O O . SER A 1 209 ? -15.666 11.167 14.546 1.00 87.69 209 SER A O 1
ATOM 1657 N N . ASN A 1 210 ? -15.126 9.978 16.390 1.00 90.50 210 ASN A N 1
ATOM 1658 C CA . ASN A 1 210 ? -15.154 8.648 15.773 1.00 90.50 210 ASN A CA 1
ATOM 1659 C C . ASN A 1 210 ? -14.360 8.599 14.457 1.00 90.50 210 ASN A C 1
ATOM 1661 O O . ASN A 1 210 ? -14.770 7.984 13.472 1.00 90.50 210 ASN A O 1
ATOM 1665 N N . ARG A 1 211 ? -13.224 9.305 14.432 1.00 94.19 211 ARG A N 1
ATOM 1666 C CA . ARG A 1 211 ? -12.303 9.314 13.304 1.00 94.19 211 ARG A CA 1
ATOM 1667 C C . ARG A 1 211 ? -11.315 8.174 13.472 1.00 94.19 211 ARG A C 1
ATOM 1669 O O . ARG A 1 211 ? -10.630 8.092 14.489 1.00 94.19 211 ARG A O 1
ATOM 1676 N N . PHE A 1 212 ? -11.235 7.321 12.465 1.00 94.38 212 PHE A N 1
ATOM 1677 C CA . PHE A 1 212 ? -10.392 6.137 12.453 1.00 94.38 212 PHE A CA 1
ATOM 1678 C C . PHE A 1 212 ? -9.341 6.248 11.359 1.00 94.38 212 PHE A C 1
ATOM 1680 O O . PHE A 1 212 ? -9.621 6.781 10.287 1.00 94.38 212 PHE A O 1
ATOM 1687 N N . PHE A 1 213 ? -8.147 5.732 11.625 1.00 95.88 213 PHE A N 1
ATOM 1688 C CA . PHE A 1 213 ? -7.257 5.246 10.584 1.00 95.88 213 PHE A CA 1
ATOM 1689 C C . PHE A 1 213 ? -7.590 3.779 10.321 1.00 95.88 213 PHE A C 1
ATOM 1691 O O . PHE A 1 213 ? -7.814 2.994 11.246 1.00 95.88 213 PHE A O 1
ATOM 1698 N N . THR A 1 214 ? -7.652 3.427 9.045 1.00 97.12 214 THR A N 1
ATOM 1699 C CA . THR A 1 214 ? -7.999 2.083 8.605 1.00 97.12 214 THR A CA 1
ATOM 1700 C C . THR A 1 214 ? -7.037 1.627 7.530 1.00 97.12 214 THR A C 1
ATOM 1702 O O . THR A 1 214 ? -6.591 2.433 6.711 1.00 97.12 214 THR A O 1
ATOM 1705 N N . SER A 1 215 ? -6.717 0.337 7.525 1.00 97.88 215 SER A N 1
ATOM 1706 C CA . SER A 1 215 ? -5.957 -0.282 6.443 1.00 97.88 215 SER A CA 1
ATOM 1707 C C . SER A 1 215 ? -6.392 -1.719 6.222 1.00 97.88 215 SER A C 1
ATOM 1709 O O . SER A 1 215 ? -6.786 -2.399 7.164 1.00 97.88 215 SER A O 1
ATOM 1711 N N . SER A 1 216 ? -6.315 -2.201 4.987 1.00 98.12 216 SER A N 1
ATOM 1712 C CA . SER A 1 216 ? -6.549 -3.611 4.667 1.00 98.12 216 SER A CA 1
ATOM 1713 C C . SER A 1 216 ? -5.778 -4.021 3.414 1.00 98.12 216 SER A C 1
ATOM 1715 O O . SER A 1 216 ? -5.562 -3.167 2.546 1.00 98.12 216 SER A O 1
ATOM 1717 N N . PRO A 1 217 ? -5.431 -5.307 3.254 1.00 97.75 217 PRO A N 1
ATOM 1718 C CA . PRO A 1 217 ? -4.740 -5.802 2.069 1.00 97.75 217 PRO A CA 1
ATOM 1719 C C . PRO A 1 217 ? -5.700 -6.040 0.891 1.00 97.75 217 PRO A C 1
ATOM 1721 O O . PRO A 1 217 ? -5.810 -7.141 0.357 1.00 97.75 217 PRO A O 1
ATOM 1724 N N . THR A 1 218 ? -6.448 -5.004 0.515 1.00 98.00 218 THR A N 1
ATOM 1725 C CA . THR A 1 218 ? -7.417 -5.043 -0.583 1.00 98.00 218 THR A CA 1
ATOM 1726 C C . THR A 1 218 ? -7.352 -3.762 -1.414 1.00 98.00 218 THR A C 1
ATOM 1728 O O . THR A 1 218 ? -6.694 -2.786 -1.037 1.00 98.00 218 THR A O 1
ATOM 1731 N N . ASP A 1 219 ? -8.016 -3.761 -2.569 1.00 98.38 219 ASP A N 1
ATOM 1732 C CA . ASP A 1 219 ? -8.258 -2.542 -3.340 1.00 98.38 219 ASP A CA 1
ATOM 1733 C C . ASP A 1 219 ? -9.200 -1.575 -2.594 1.00 98.38 219 ASP A C 1
ATOM 1735 O O . ASP A 1 219 ? -9.869 -1.937 -1.625 1.00 98.38 219 ASP A O 1
ATOM 1739 N N . SER A 1 220 ? -9.282 -0.328 -3.056 1.00 98.38 220 SER A N 1
ATOM 1740 C CA . SER A 1 220 ? -10.027 0.713 -2.354 1.00 98.38 220 SER A CA 1
ATOM 1741 C C . SER A 1 220 ? -11.533 0.489 -2.342 1.00 98.38 220 SER A C 1
ATOM 1743 O O . SER A 1 220 ? -12.200 0.923 -1.410 1.00 98.38 220 SER A O 1
ATOM 1745 N N . THR A 1 221 ? -12.085 -0.168 -3.361 1.00 98.19 221 THR A N 1
ATOM 1746 C CA . THR A 1 221 ? -13.520 -0.466 -3.420 1.00 98.19 221 THR A CA 1
ATOM 1747 C C . THR A 1 221 ? -13.867 -1.518 -2.377 1.00 98.19 221 THR A C 1
ATOM 1749 O O . THR A 1 221 ? -14.772 -1.307 -1.570 1.00 98.19 221 THR A O 1
ATOM 1752 N N . THR A 1 222 ? -13.099 -2.607 -2.348 1.00 98.31 222 THR A N 1
ATOM 1753 C CA . THR A 1 222 ? -13.250 -3.693 -1.377 1.00 98.31 222 THR A CA 1
ATOM 1754 C C . THR A 1 222 ? -13.023 -3.192 0.049 1.00 98.31 222 THR A C 1
ATOM 1756 O O . THR A 1 222 ? -13.837 -3.465 0.930 1.00 98.31 222 THR A O 1
ATOM 1759 N N . HIS A 1 223 ? -11.990 -2.375 0.271 1.00 98.38 223 HIS A N 1
ATOM 1760 C CA . HIS A 1 223 ? -11.702 -1.769 1.570 1.00 98.38 223 HIS A CA 1
ATOM 1761 C C . HIS A 1 223 ? -12.872 -0.924 2.088 1.00 98.38 223 HIS A C 1
ATOM 1763 O O . HIS A 1 223 ? -13.337 -1.119 3.208 1.00 98.38 223 HIS A O 1
ATOM 1769 N N . LEU A 1 224 ? -13.396 -0.008 1.266 1.00 97.94 224 LEU A N 1
ATOM 1770 C CA . LEU A 1 224 ? -14.522 0.837 1.667 1.00 97.94 224 LEU A CA 1
ATOM 1771 C C . LEU A 1 224 ? -15.809 0.031 1.876 1.00 97.94 224 LEU A C 1
ATOM 1773 O O . LEU A 1 224 ? -16.631 0.421 2.704 1.00 97.94 224 LEU A O 1
ATOM 1777 N N . ASN A 1 225 ? -15.999 -1.074 1.150 1.00 97.88 225 ASN A N 1
ATOM 1778 C CA . ASN A 1 225 ? -17.122 -1.975 1.388 1.00 97.88 225 ASN A CA 1
ATOM 1779 C C . ASN A 1 225 ? -16.992 -2.697 2.737 1.00 97.88 225 ASN A C 1
ATOM 1781 O O . ASN A 1 225 ? -17.939 -2.686 3.518 1.00 97.88 225 ASN A O 1
ATOM 1785 N N . LEU A 1 226 ? -15.801 -3.210 3.060 1.00 96.81 226 LEU A N 1
ATOM 1786 C CA . LEU A 1 226 ? -15.506 -3.827 4.357 1.00 96.81 226 LEU A CA 1
ATOM 1787 C C . LEU A 1 226 ? -15.824 -2.872 5.514 1.00 96.81 226 LEU A C 1
ATOM 1789 O O . LEU A 1 226 ? -16.461 -3.269 6.485 1.00 96.81 226 LEU A O 1
ATOM 1793 N N . LEU A 1 227 ? -15.443 -1.594 5.403 1.00 96.12 227 LEU A N 1
ATOM 1794 C CA . LEU A 1 227 ? -15.747 -0.595 6.435 1.00 96.12 227 LEU A CA 1
ATOM 1795 C C . LEU A 1 227 ? -17.249 -0.314 6.576 1.00 96.12 227 LEU A C 1
ATOM 1797 O O . LEU A 1 227 ? -17.726 -0.103 7.691 1.00 96.12 227 LEU A O 1
ATOM 1801 N N . LYS A 1 228 ? -18.004 -0.314 5.469 1.00 95.94 228 LYS A N 1
ATOM 1802 C CA . LYS A 1 228 ? -19.468 -0.155 5.501 1.00 95.94 228 LYS A CA 1
ATOM 1803 C C . LYS A 1 228 ? -20.144 -1.338 6.184 1.00 95.94 228 LYS A C 1
ATOM 1805 O O . LYS A 1 228 ? -21.014 -1.123 7.023 1.00 95.94 228 LYS A O 1
ATOM 1810 N N . GLU A 1 229 ? -19.744 -2.557 5.834 1.00 95.50 229 GLU A N 1
ATOM 1811 C CA . GLU A 1 229 ? -20.266 -3.777 6.455 1.00 95.50 229 GLU A CA 1
ATOM 1812 C C . GLU A 1 229 ? -19.932 -3.818 7.946 1.00 95.50 229 GLU A C 1
ATOM 1814 O O . GLU A 1 229 ? -20.807 -4.093 8.762 1.00 95.50 229 GLU A O 1
ATOM 1819 N N . PHE A 1 230 ? -18.703 -3.446 8.315 1.00 92.94 230 PHE A N 1
ATOM 1820 C CA . PHE A 1 230 ? -18.295 -3.354 9.712 1.00 92.94 230 PHE A CA 1
ATOM 1821 C C . PHE A 1 230 ? -19.124 -2.322 10.489 1.00 92.94 230 PHE A C 1
ATOM 1823 O O . PHE A 1 230 ? -19.633 -2.635 11.559 1.00 92.94 230 PHE A O 1
ATOM 1830 N N . GLU A 1 231 ? -19.318 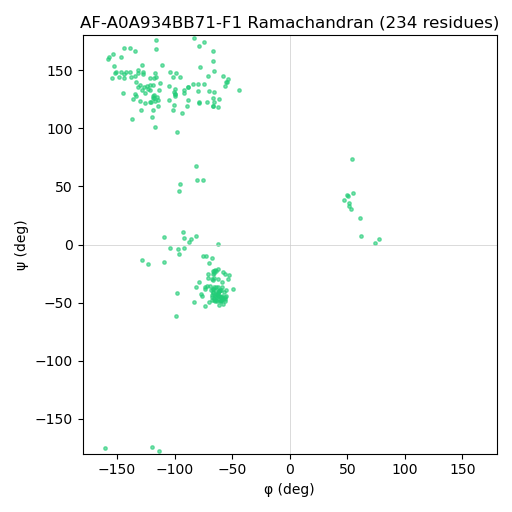-1.112 9.950 1.00 93.56 231 GLU A N 1
ATOM 1831 C CA . GLU A 1 231 ? -20.155 -0.073 10.572 1.00 93.56 231 GLU A CA 1
ATOM 1832 C C . GLU A 1 231 ? -21.608 -0.545 10.771 1.00 93.56 231 GLU A C 1
ATOM 1834 O O . GLU A 1 231 ? -22.224 -0.234 11.790 1.00 93.56 231 GLU A O 1
ATOM 1839 N N . ALA A 1 232 ? -22.157 -1.324 9.834 1.00 93.62 232 ALA A N 1
ATOM 1840 C CA . ALA A 1 232 ? -23.528 -1.830 9.912 1.00 93.62 232 ALA A CA 1
ATOM 1841 C C . ALA A 1 232 ? -23.759 -2.812 11.078 1.00 93.62 232 ALA A C 1
ATOM 1843 O O . ALA A 1 232 ? -24.886 -2.911 11.564 1.00 93.62 232 ALA A O 1
ATOM 1844 N N . LEU A 1 233 ? -22.714 -3.489 11.572 1.00 92.00 233 LEU A N 1
ATOM 1845 C CA . LEU A 1 233 ? -22.809 -4.376 12.740 1.00 92.00 233 LEU A CA 1
ATOM 1846 C C . LEU A 1 233 ? -23.170 -3.629 14.034 1.00 92.00 233 LEU A C 1
ATOM 1848 O O . LEU A 1 233 ? -23.687 -4.242 14.962 1.00 92.00 233 LEU A O 1
ATOM 1852 N N . PHE A 1 234 ? -22.914 -2.319 14.098 1.00 88.81 234 PHE A N 1
ATOM 1853 C CA . PHE A 1 234 ? -23.111 -1.498 15.300 1.00 88.81 234 PHE A CA 1
ATOM 1854 C C . PHE A 1 234 ? -24.358 -0.610 15.245 1.00 88.81 234 PHE A C 1
ATOM 1856 O O . PHE A 1 234 ? -24.657 0.085 16.211 1.00 88.81 234 PHE A O 1
ATOM 1863 N N . LYS A 1 235 ? -25.086 -0.621 14.124 1.00 80.25 235 LYS A N 1
ATOM 1864 C CA . LYS A 1 235 ? -26.325 0.153 13.930 1.00 80.25 235 LYS A CA 1
ATOM 1865 C C . LYS A 1 235 ? -27.596 -0.618 14.300 1.00 80.25 235 LYS A C 1
ATOM 1867 O O . LYS A 1 235 ? -28.689 -0.120 14.038 1.00 80.25 235 LYS A O 1
ATOM 1872 N N . GLN A 1 236 ? -27.443 -1.825 14.845 1.00 57.97 236 GLN A N 1
ATOM 1873 C CA . GLN A 1 236 ? -28.536 -2.710 15.258 1.00 57.97 236 GLN A CA 1
ATOM 1874 C C . GLN A 1 236 ? -29.003 -2.419 16.683 1.00 57.97 236 GLN A C 1
ATOM 1876 O O . GLN A 1 236 ? -28.139 -2.136 17.546 1.00 57.97 236 GLN A O 1
#

Mean predicted aligned error: 4.94 Å

Radius of gyration: 22.42 Å; Cα contacts (8 Å, |Δi|>4): 414; chains: 1; bounding box: 58×43×68 Å

Foldseek 3Di:
DDDKFQKKKKKKFFADFQLQVVVLCPPPVNVVVVCVQFVFPDWDFDADPVRDGFKIKTAWTWHDDPNDIKTWGMWMDGRTMTITMIRDFVVVVVVVLVVVLVSSCVSDPPNSHDSPRTPDMWMKIKIKGAFDAAQCLVDDPVVVCCCVPVVLVVVPVVDPPPDHDDDGDAKDKDKDADDDPDPVCVVVVHGDDIDIFIWGADPPDDSVRNITITMDGDGPVVRVVVSVVVSVVRVD

pLDDT: mean 93.21, std 5.45, range [57.97, 98.75]

Secondary structure (DSSP, 8-state):
-EEEEEEEEEEEEE--TT-S-HHHHTSHHHHHHHHHHHT-SEEEEEE-TT--EEEEEEEEEEEEETTEEEEEEEEEEESSEEEEEESS-HHHHHHHHHHHHHHHHHT-TT----TT--SEEEEEEEEEEE-SS-GGGGS-HHHHHIIIIIIHHHHHTTS-TT---------EEEEE------HHHHHTT-----EEEEEEEPTTS-GGG-EEEEEESS-HHHHHHHHHHHHHTT--

Solvent-accessible surface area (backbone atoms only — not comparable to full-atom values): 13191 Å² total; per-residue (Å²): 115,48,79,76,39,75,39,26,31,34,43,37,38,32,42,55,79,77,31,44,46,47,78,52,41,70,32,72,69,48,43,47,55,54,34,68,71,26,56,40,74,43,79,47,76,40,61,49,100,83,68,45,82,54,34,41,41,36,31,52,26,39,46,78,57,97,94,40,79,38,48,26,55,36,40,37,40,36,44,37,36,45,35,35,31,30,53,39,51,51,67,58,50,52,52,52,49,52,55,50,43,50,54,51,42,76,40,29,94,79,69,64,51,49,86,85,65,50,78,46,77,51,38,32,21,33,32,32,32,29,46,72,54,60,80,68,71,82,48,58,69,70,56,53,51,44,44,70,53,56,47,43,55,61,57,47,76,77,50,64,94,92,62,87,84,82,89,72,84,67,70,47,74,41,84,46,77,67,83,88,78,55,62,72,46,54,78,67,70,59,82,65,78,67,39,53,39,36,49,22,58,35,84,98,53,64,78,90,63,27,38,27,35,36,33,29,73,29,49,41,68,61,44,55,48,53,53,50,57,58,43,55,72,63,72,114

Nearest PDB structures (foldseek):
  5x5y-assembly1_G  TM=5.216E-01  e=1.099E+00  Pseudomonas aeruginosa PAO1
  3e8o-assembly1_B  TM=3.585E-01  e=1.540E+00  Deinococcus radiodurans
  2fkf-assembly1_A  TM=4.243E-01  e=6.276E+00  Pseudomonas aeruginosa
  2fkm-assembly1_X  TM=3.719E-01  e=7.859E+00  Pseudomonas aeruginosa
  7k3z-assembly1_D  TM=3.127E-01  e=3.197E+00  Plasmodium falciparum 3D7

Sequence (236 aa):
MKDITELAVQERRLFEMDVIPFRALITASNISVLKDQFVFKSIELAEDESKNLIGLTMQTGEIKNEGKVYPIETLIIDRRSITFRIYSNSSIAKMFYNLIAEKISNADPSNLFQKDKYLIKTMETSCAVALDFNHKDIFAKKINVFLNKKATKLCSSAINEAANITIAPRAVTFSVDYAI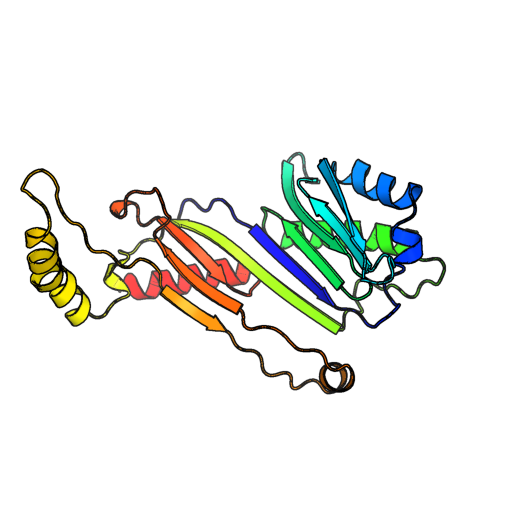TDKKLLDNKISITSKLLTLEPRIGTNLKSNRFFTSSPTDSTTHLNLLKEFEALFKQ